Protein AF-A0A7J8AQ40-F1 (afdb_monomer)

Organism: Myotis myotis (NCBI:txid51298)

Radius of gyration: 48.94 Å; Cα contacts (8 Å, |Δi|>4): 77; chains: 1; bounding box: 114×65×104 Å

pLDDT: mean 72.08, std 26.57, range [23.0, 97.56]

Mean predicted aligned error: 18.92 Å

InterPro domains:
  IPR023574 Large ribosomal subunit protein uL4 domain superfamily [G3DSA:3.40.1370.10] (41-133)
  IPR023574 Large ribosomal subunit protein uL4 domain superfamily [SSF52166] (46-92)
  IPR025755 Large ribosomal subunit protein uL4, C-terminal domain [PF14374] (105-178)
  IPR045240 Large ribosomal subunit protein uL4, eukaryota/archaea [PTHR19431] (55-219)

Secondary structure (DSSP, 8-state):
-----PPPP-------SSHHHHHHHHHHHHHHHHHHHTT--SHHHHHHHHHHS-TT----BTTB--HHHHSGGG---------HHHHHHHHHHH-BTTB--SSSTT--PPPPS-S---HHHHHT-HHHHHHPPPP-----PPPP---TTT-HHHHHHH-THHHHHHHHHHHHHHHHHHHHHHHHHHHHHHHHHGGGS---------------PPPP-PPPP---PPP-

Structure (mmCIF, N/CA/C/O backbone):
data_AF-A0A7J8AQ40-F1
#
_entry.id   AF-A0A7J8AQ40-F1
#
loop_
_atom_site.group_PDB
_atom_site.id
_atom_site.type_symbol
_atom_site.label_atom_id
_atom_site.label_alt_id
_atom_site.label_comp_id
_atom_site.label_asym_id
_atom_site.label_entity_id
_atom_site.label_seq_id
_atom_site.pdbx_PDB_ins_code
_atom_site.Cartn_x
_atom_site.Cartn_y
_atom_site.Cartn_z
_atom_site.occupancy
_atom_site.B_iso_or_equiv
_atom_site.auth_seq_id
_atom_site.auth_comp_id
_atom_site.auth_asym_id
_atom_site.auth_atom_id
_atom_site.pdbx_PDB_model_num
ATOM 1 N N . MET A 1 1 ? 39.066 -48.704 0.255 1.00 45.31 1 MET A N 1
ATOM 2 C CA . MET A 1 1 ? 39.182 -47.577 1.204 1.00 45.31 1 MET A CA 1
ATOM 3 C C . MET A 1 1 ? 38.547 -46.330 0.599 1.00 45.31 1 MET A C 1
ATOM 5 O O . MET A 1 1 ? 39.189 -45.708 -0.236 1.00 45.31 1 MET A O 1
ATOM 9 N N . PRO A 1 2 ? 37.302 -45.975 0.955 1.00 37.53 2 PRO A N 1
ATOM 10 C CA . PRO A 1 2 ? 36.800 -44.626 0.719 1.00 37.53 2 PRO A CA 1
ATOM 11 C C . PRO A 1 2 ? 36.491 -43.918 2.046 1.00 37.53 2 PRO A C 1
ATOM 13 O O . PRO A 1 2 ? 35.667 -44.360 2.842 1.00 37.53 2 PRO A O 1
ATOM 16 N N . SER A 1 3 ? 37.200 -42.814 2.258 1.00 37.75 3 SER A N 1
ATOM 17 C CA . SER A 1 3 ? 37.078 -41.858 3.356 1.00 37.75 3 SER A CA 1
ATOM 18 C C . SER A 1 3 ? 35.716 -41.155 3.376 1.00 37.75 3 SER A C 1
ATOM 20 O O . SER A 1 3 ? 35.217 -40.710 2.343 1.00 37.75 3 SER A O 1
ATOM 22 N N . ALA A 1 4 ? 35.154 -41.037 4.577 1.00 37.88 4 ALA A N 1
ATOM 23 C CA . ALA A 1 4 ? 33.845 -40.474 4.875 1.00 37.88 4 ALA A CA 1
ATOM 24 C C . ALA A 1 4 ? 33.747 -38.951 4.636 1.00 37.88 4 ALA A C 1
ATOM 26 O O . ALA A 1 4 ? 34.601 -38.182 5.073 1.00 37.88 4 ALA A O 1
ATOM 27 N N . LEU A 1 5 ? 32.641 -38.527 4.016 1.00 46.12 5 LEU A N 1
ATOM 28 C CA . LEU A 1 5 ? 32.087 -37.167 4.050 1.00 46.12 5 LEU A CA 1
ATOM 29 C C . LEU A 1 5 ? 30.824 -37.183 4.935 1.00 46.12 5 LEU A C 1
ATOM 31 O O . LEU A 1 5 ? 30.029 -38.117 4.801 1.00 46.12 5 LEU A O 1
ATOM 35 N N . PRO A 1 6 ? 30.586 -36.187 5.811 1.00 43.03 6 PRO A N 1
ATOM 36 C CA . PRO A 1 6 ? 29.418 -36.190 6.680 1.00 43.03 6 PRO A CA 1
ATOM 37 C C . PRO A 1 6 ? 28.207 -35.545 5.992 1.00 43.03 6 PRO A C 1
ATOM 39 O O . PRO A 1 6 ? 28.203 -34.365 5.641 1.00 43.03 6 PRO A O 1
ATOM 42 N N . LEU A 1 7 ? 27.154 -36.346 5.840 1.00 39.44 7 LEU A N 1
ATOM 43 C CA . LEU A 1 7 ? 25.806 -35.925 5.472 1.00 39.44 7 LEU A CA 1
ATOM 44 C C . LEU A 1 7 ? 25.092 -35.375 6.716 1.00 39.44 7 LEU A C 1
ATOM 46 O O . LEU A 1 7 ? 24.937 -36.085 7.707 1.00 39.44 7 LEU A O 1
ATOM 50 N N . LEU A 1 8 ? 24.620 -34.128 6.659 1.00 38.31 8 LEU A N 1
ATOM 51 C CA . LEU A 1 8 ? 23.678 -33.574 7.637 1.00 38.31 8 LEU A CA 1
ATOM 52 C C . LEU A 1 8 ? 22.247 -33.655 7.086 1.00 38.31 8 LEU A C 1
ATOM 54 O O . LEU A 1 8 ? 21.976 -33.054 6.044 1.00 38.31 8 LEU A O 1
ATOM 58 N N . PRO A 1 9 ? 21.308 -34.313 7.789 1.00 38.28 9 PRO A N 1
ATOM 59 C CA . PRO A 1 9 ? 19.898 -34.291 7.441 1.00 38.28 9 PRO A CA 1
ATOM 60 C C . PRO A 1 9 ? 19.108 -33.297 8.315 1.00 38.28 9 PRO A C 1
ATOM 62 O O . PRO A 1 9 ? 19.235 -33.245 9.537 1.00 38.28 9 PRO A O 1
ATOM 65 N N . ARG A 1 10 ? 18.205 -32.543 7.685 1.00 40.62 10 ARG A N 1
ATOM 66 C CA . ARG A 1 10 ? 16.884 -32.192 8.251 1.00 40.62 10 ARG A CA 1
ATOM 67 C C . ARG A 1 10 ? 15.847 -32.979 7.430 1.00 40.62 10 ARG A C 1
ATOM 69 O O . ARG A 1 10 ? 16.191 -33.272 6.285 1.00 40.62 10 ARG A O 1
ATOM 76 N N . PRO A 1 11 ? 14.603 -33.262 7.883 1.00 42.72 11 PRO A N 1
ATOM 77 C CA . PRO A 1 11 ? 13.834 -32.586 8.947 1.00 42.72 11 PRO A CA 1
ATOM 78 C C . PRO A 1 11 ? 12.952 -33.516 9.825 1.00 42.72 11 PRO A C 1
ATOM 80 O O . PRO A 1 11 ? 12.330 -34.426 9.305 1.00 42.72 11 PRO A O 1
ATOM 83 N N . TYR A 1 12 ? 12.741 -33.229 11.118 1.00 33.00 12 TYR A N 1
ATOM 84 C CA . TYR A 1 12 ? 11.587 -33.799 11.845 1.00 33.00 12 TYR A CA 1
ATOM 85 C C . TYR A 1 12 ? 10.940 -32.787 12.796 1.00 33.00 12 TYR A C 1
ATOM 87 O O . TYR A 1 12 ? 11.467 -32.418 13.842 1.00 33.00 12 TYR A O 1
ATOM 95 N N . GLN A 1 13 ? 9.760 -32.334 12.378 1.00 35.69 13 GLN A N 1
ATOM 96 C CA . GLN A 1 13 ? 8.740 -31.707 13.206 1.00 35.69 13 GLN A CA 1
ATOM 97 C C . GLN A 1 13 ? 8.156 -32.781 14.131 1.00 35.69 13 GLN A C 1
ATOM 99 O O . GLN A 1 13 ? 7.409 -33.642 13.674 1.00 35.69 13 GLN A O 1
ATOM 104 N N . HIS A 1 14 ? 8.455 -32.730 15.429 1.00 30.47 14 HIS A N 1
ATOM 105 C CA . HIS A 1 14 ? 7.747 -33.541 16.420 1.00 30.47 14 HIS A CA 1
ATOM 106 C C . HIS A 1 14 ? 6.478 -32.801 16.874 1.00 30.47 14 HIS A C 1
ATOM 108 O O . HIS A 1 14 ? 6.417 -32.197 17.944 1.00 30.47 14 HIS A O 1
ATOM 114 N N . TRP A 1 15 ? 5.441 -32.820 16.037 1.00 34.22 15 TRP A N 1
ATOM 115 C CA . TRP A 1 15 ? 4.075 -32.523 16.465 1.00 34.22 15 TRP A CA 1
ATOM 116 C C . TRP A 1 15 ? 3.445 -33.816 16.960 1.00 34.22 15 TRP A C 1
ATOM 118 O O . TRP A 1 15 ? 3.091 -34.649 16.137 1.00 34.22 15 TRP A O 1
ATOM 128 N N . SER A 1 16 ? 3.310 -33.971 18.280 1.00 40.81 16 SER A N 1
ATOM 129 C CA . SER A 1 16 ? 2.250 -34.737 18.968 1.00 40.81 16 SER A CA 1
ATOM 130 C C . SER A 1 16 ? 2.613 -34.895 20.442 1.00 40.81 16 SER A C 1
ATOM 132 O O . SER A 1 16 ? 3.346 -35.809 20.783 1.00 40.81 16 SER A O 1
ATOM 134 N N . CYS A 1 17 ? 2.146 -33.976 21.297 1.00 34.09 17 CYS A N 1
ATOM 135 C CA . CYS A 1 17 ? 1.657 -34.240 22.666 1.00 34.09 17 CYS A CA 1
ATOM 136 C C . CYS A 1 17 ? 1.374 -32.907 23.393 1.00 34.09 17 CYS A C 1
ATOM 138 O O . CYS A 1 17 ? 1.986 -32.604 24.406 1.00 34.09 17 CYS A O 1
ATOM 140 N N . LEU A 1 18 ? 0.498 -32.035 22.872 1.00 35.47 18 LEU A N 1
ATOM 141 C CA . LEU A 1 18 ? 0.103 -30.829 23.635 1.00 35.47 18 LEU A CA 1
ATOM 142 C C . LEU A 1 18 ? -1.357 -30.386 23.454 1.00 35.47 18 LEU A C 1
ATOM 144 O O . LEU A 1 18 ? -1.798 -29.449 24.115 1.00 35.47 18 LEU A O 1
ATOM 148 N N . LYS A 1 19 ? -2.145 -31.059 22.604 1.00 33.94 19 LYS A N 1
ATOM 149 C CA . LYS A 1 19 ? -3.543 -30.663 22.352 1.00 33.94 19 LYS A CA 1
ATOM 150 C C . LYS A 1 19 ? -4.544 -31.206 23.381 1.00 33.94 19 LYS A C 1
ATOM 152 O O . LYS A 1 19 ? -5.573 -30.576 23.595 1.00 33.94 19 LYS A O 1
ATOM 157 N N . VAL A 1 20 ? -4.240 -32.298 24.088 1.00 37.72 20 VAL A N 1
ATOM 158 C CA . VAL A 1 20 ? -5.185 -32.901 25.055 1.00 37.72 20 VAL A CA 1
ATOM 159 C C . VAL A 1 20 ? -5.029 -32.314 26.467 1.00 37.72 20 VAL A C 1
ATOM 161 O O . VAL A 1 20 ? -6.011 -32.149 27.192 1.00 37.72 20 VAL A O 1
ATOM 164 N N . THR A 1 21 ? -3.821 -31.897 26.854 1.00 40.16 21 THR A N 1
ATOM 165 C CA . THR A 1 21 ? -3.541 -31.400 28.213 1.00 40.16 21 THR A CA 1
ATOM 166 C C . THR A 1 21 ? -4.064 -29.983 28.450 1.00 40.16 21 THR A C 1
ATOM 168 O O . THR A 1 21 ? -4.499 -29.669 29.559 1.00 40.16 21 THR A O 1
ATOM 171 N N . VAL A 1 22 ? -4.074 -29.130 27.417 1.00 44.44 22 VAL A N 1
ATOM 172 C CA . VAL A 1 22 ? -4.613 -27.763 27.519 1.00 44.44 22 VAL A CA 1
ATOM 173 C C . VAL A 1 22 ? -6.136 -27.802 27.620 1.00 4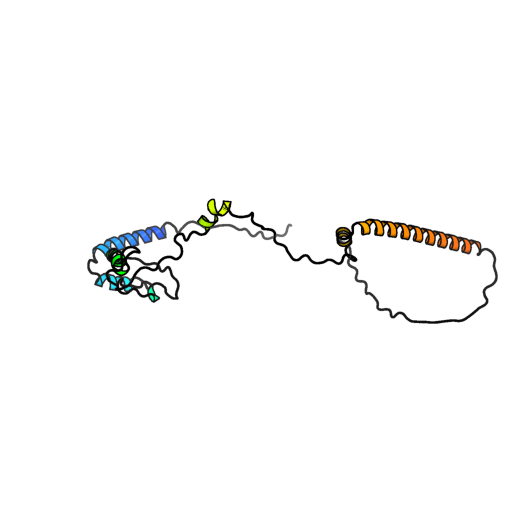4.44 22 VAL A C 1
ATOM 175 O O . VAL A 1 22 ? -6.691 -27.144 28.495 1.00 44.44 22 VAL A O 1
ATOM 178 N N . LEU A 1 23 ? -6.811 -28.642 26.828 1.00 43.41 23 LEU A N 1
ATOM 179 C CA . LEU A 1 23 ? -8.274 -28.726 26.834 1.00 43.41 23 LEU A CA 1
ATOM 180 C C . LEU A 1 23 ? -8.817 -29.366 28.120 1.00 43.41 23 LEU A C 1
ATOM 182 O O . LEU A 1 23 ? -9.772 -28.857 28.698 1.00 43.41 23 LEU A O 1
ATOM 186 N N . ARG A 1 24 ? -8.171 -30.420 28.640 1.00 39.97 24 ARG A N 1
ATOM 187 C CA . ARG A 1 24 ? -8.603 -31.083 29.885 1.00 39.97 24 ARG A CA 1
ATOM 188 C C . ARG A 1 24 ? -8.343 -30.221 31.129 1.00 39.97 24 ARG A C 1
ATOM 190 O O . ARG A 1 24 ? -9.117 -30.281 32.083 1.00 39.97 24 ARG A O 1
ATOM 197 N N . LYS A 1 25 ? -7.312 -29.363 31.114 1.00 46.31 25 LYS A N 1
ATOM 198 C CA . LYS A 1 25 ? -7.093 -28.331 32.149 1.00 46.31 25 LYS A CA 1
ATOM 199 C C . LYS A 1 25 ? -8.069 -27.160 32.014 1.00 46.31 25 LYS A C 1
ATOM 201 O O . LYS A 1 25 ? -8.537 -26.669 33.034 1.00 46.31 25 LYS A O 1
ATOM 206 N N . PHE A 1 26 ? -8.425 -26.750 30.794 1.00 46.06 26 PHE A N 1
ATOM 207 C CA . PHE A 1 26 ? -9.415 -25.691 30.568 1.00 46.06 26 PHE A CA 1
ATOM 208 C C . PHE A 1 26 ? -10.831 -26.140 30.954 1.00 46.06 26 PHE A C 1
ATOM 210 O O . PHE A 1 26 ? -11.539 -25.381 31.605 1.00 46.06 26 PHE A O 1
ATOM 217 N N . LEU A 1 27 ? -11.221 -27.385 30.646 1.00 54.38 27 LEU A N 1
ATOM 218 C CA . LEU A 1 27 ? -12.504 -27.956 31.072 1.00 54.38 27 LEU A CA 1
ATOM 219 C C . LEU A 1 27 ? -12.576 -28.169 32.587 1.00 54.38 27 LEU A C 1
ATOM 221 O O . LEU A 1 27 ? -13.602 -27.845 33.172 1.00 54.38 27 LEU A O 1
ATOM 225 N N . ASN A 1 28 ? -11.504 -28.631 33.241 1.00 51.44 28 ASN A N 1
ATOM 226 C CA . ASN A 1 28 ? -11.468 -28.701 34.708 1.00 51.44 28 ASN A CA 1
ATOM 227 C C . ASN A 1 28 ? -11.497 -27.307 35.352 1.00 51.44 28 ASN A C 1
ATOM 229 O O . ASN A 1 28 ? -12.170 -27.116 36.360 1.00 51.44 28 ASN A O 1
ATOM 233 N N . PHE A 1 29 ? -10.833 -26.313 34.750 1.00 50.12 29 PHE A N 1
ATOM 234 C CA . PHE A 1 29 ? -10.910 -24.920 35.190 1.00 50.12 29 PHE A CA 1
ATOM 235 C C . PHE A 1 29 ? -12.323 -24.360 35.012 1.00 50.12 29 PHE A C 1
ATOM 237 O O . PHE A 1 29 ? -12.837 -23.752 35.937 1.00 50.12 29 PHE A O 1
ATOM 244 N N . LEU A 1 30 ? -12.987 -24.622 33.883 1.00 53.97 30 LEU A N 1
ATOM 245 C CA . LEU A 1 30 ? -14.376 -24.230 33.628 1.00 53.97 30 LEU A CA 1
ATOM 246 C C . LEU A 1 30 ? -15.366 -24.958 34.541 1.00 53.97 30 LEU A C 1
ATOM 248 O O . LEU A 1 30 ? -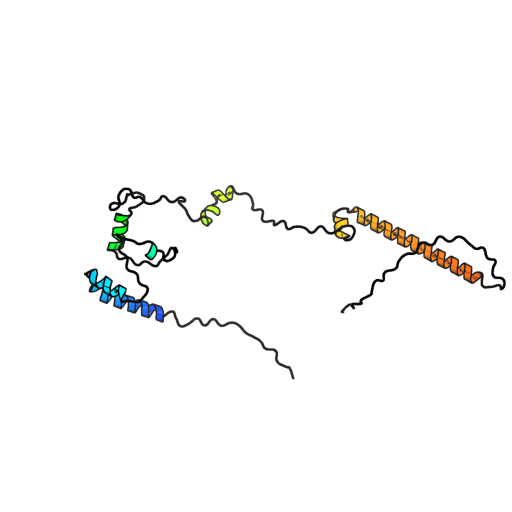16.298 -24.322 35.016 1.00 53.97 30 LEU A O 1
ATOM 252 N N . TRP A 1 31 ? -15.173 -26.245 34.831 1.00 49.16 31 TRP A N 1
ATOM 253 C CA . TRP A 1 31 ? -16.020 -27.016 35.747 1.00 49.16 31 TRP A CA 1
ATOM 254 C C . TRP A 1 31 ? -15.860 -26.535 37.196 1.00 49.16 31 TRP A C 1
ATOM 256 O O . TRP A 1 31 ? -16.852 -26.262 37.872 1.00 49.16 31 TRP A O 1
ATOM 266 N N . TRP A 1 32 ? -14.622 -26.288 37.635 1.00 44.00 32 TRP A N 1
ATOM 267 C CA . TRP A 1 32 ? -14.325 -25.675 38.932 1.00 44.00 32 TRP A CA 1
ATOM 268 C C . TRP A 1 32 ? -14.853 -24.236 39.028 1.00 44.00 32 TRP A C 1
ATOM 270 O O . TRP A 1 32 ? -15.465 -23.870 40.032 1.00 44.00 32 TRP A O 1
ATOM 280 N N . LEU A 1 33 ? -14.714 -23.438 37.962 1.00 52.78 33 LEU A N 1
ATOM 281 C CA . LEU A 1 33 ? -15.269 -22.088 37.869 1.00 52.78 33 LEU A CA 1
ATOM 282 C C . LEU A 1 33 ? -16.799 -22.135 37.959 1.00 52.78 33 LEU A C 1
ATOM 284 O O . LEU A 1 33 ? -17.370 -21.366 38.716 1.00 52.78 33 LEU A O 1
ATOM 288 N N . LYS A 1 34 ? -17.468 -23.069 37.273 1.00 44.31 34 LYS A N 1
ATOM 289 C CA . LYS A 1 34 ? -18.937 -23.198 37.235 1.00 44.31 34 LYS A CA 1
ATOM 290 C C . LYS A 1 34 ? -19.527 -23.692 38.565 1.00 44.31 34 LYS A C 1
ATOM 292 O O . LYS A 1 34 ? -20.584 -23.208 38.962 1.00 44.31 34 LYS A O 1
ATOM 297 N N . ILE A 1 35 ? -18.826 -24.572 39.291 1.00 45.31 35 ILE A N 1
ATOM 298 C CA . ILE A 1 35 ? -19.212 -25.022 40.643 1.00 4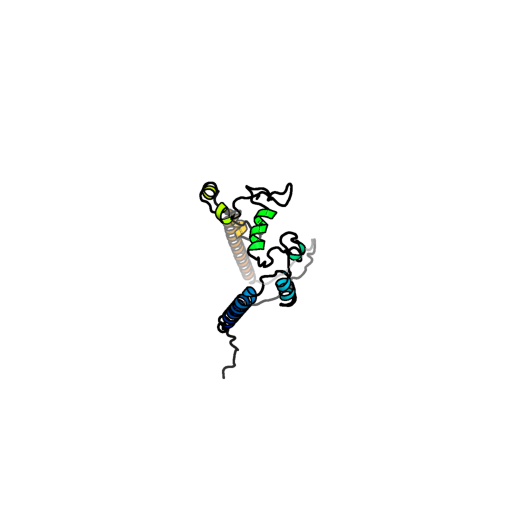5.31 35 ILE A CA 1
ATOM 299 C C . ILE A 1 35 ? -18.968 -23.927 41.695 1.00 45.31 35 ILE A C 1
ATOM 301 O O . ILE A 1 35 ? -19.808 -23.721 42.569 1.00 45.31 35 ILE A O 1
ATOM 305 N N . LYS A 1 36 ? -17.867 -23.165 41.605 1.00 39.00 36 LYS A N 1
ATOM 306 C CA . LYS A 1 36 ? -17.541 -22.117 42.592 1.00 39.00 36 LYS A CA 1
ATOM 307 C C . LYS A 1 36 ? -18.257 -20.777 42.332 1.00 39.00 36 LYS A C 1
ATOM 309 O O . LYS A 1 36 ? -18.558 -20.075 43.297 1.00 39.00 36 LYS A O 1
ATOM 314 N N . LEU A 1 37 ? -18.602 -20.428 41.080 1.00 45.62 37 LEU A N 1
ATOM 315 C CA . LEU A 1 37 ? -19.337 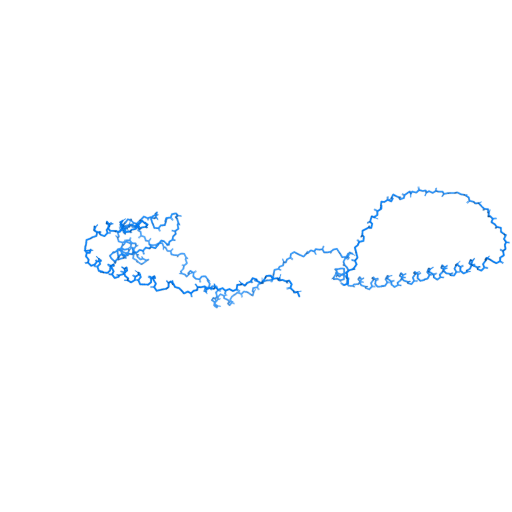-19.184 40.755 1.00 45.62 37 LEU A CA 1
ATOM 316 C C . LEU A 1 37 ? -20.778 -19.194 41.280 1.00 45.62 37 LEU A C 1
ATOM 318 O O . LEU A 1 37 ? -21.327 -18.133 41.577 1.00 45.62 37 LEU A O 1
ATOM 322 N N . LYS A 1 38 ? -21.391 -20.378 41.433 1.00 33.88 38 LYS A N 1
ATOM 323 C CA . LYS A 1 38 ? -22.760 -20.514 41.960 1.00 33.88 38 LYS A CA 1
ATOM 324 C C . LYS A 1 38 ? -22.866 -20.069 43.433 1.00 33.88 38 LYS A C 1
ATOM 326 O O . LYS A 1 38 ? -23.954 -19.735 43.889 1.00 33.88 38 LYS A O 1
ATOM 331 N N . ALA A 1 39 ? -21.735 -19.971 44.146 1.00 34.62 39 ALA A N 1
ATOM 332 C CA . ALA A 1 39 ? -21.648 -19.558 45.550 1.00 34.62 39 ALA A CA 1
ATOM 333 C C . ALA A 1 39 ? -21.354 -18.056 45.774 1.00 34.62 39 ALA A C 1
ATOM 335 O O . ALA A 1 39 ? -21.378 -17.587 46.915 1.00 34.62 39 ALA A O 1
ATOM 336 N N . THR A 1 40 ? -21.090 -17.258 44.733 1.00 43.19 40 THR A N 1
ATOM 337 C CA . THR A 1 40 ? -20.746 -15.832 44.892 1.00 43.19 40 THR A CA 1
ATOM 338 C C . THR A 1 40 ? -21.865 -14.911 44.419 1.00 43.19 40 THR A C 1
ATOM 340 O O . THR A 1 40 ? -21.698 -14.138 43.482 1.00 43.19 40 THR A O 1
ATOM 343 N N . ARG A 1 41 ? -23.002 -14.924 45.127 1.00 38.34 41 ARG A N 1
ATOM 344 C CA . ARG A 1 41 ? -24.048 -13.885 44.997 1.00 38.34 41 ARG A CA 1
ATOM 345 C C . ARG A 1 41 ? -23.629 -12.515 45.557 1.00 38.34 41 ARG A C 1
ATOM 347 O O . ARG A 1 41 ? -24.366 -11.548 45.402 1.00 38.34 41 ARG A O 1
ATOM 354 N N . LYS A 1 42 ? -22.464 -12.404 46.215 1.00 40.19 42 LYS A N 1
ATOM 355 C CA . LYS A 1 42 ? -21.956 -11.142 46.783 1.00 40.19 42 LYS A CA 1
ATOM 356 C C . LYS A 1 42 ? -20.652 -10.689 46.099 1.00 40.19 42 LYS A C 1
ATOM 358 O O . LYS A 1 42 ? -19.654 -11.409 46.185 1.00 40.19 42 LYS A O 1
ATOM 363 N N . PRO A 1 43 ? -20.603 -9.471 45.516 1.00 54.00 43 PRO A N 1
ATOM 364 C CA . PRO A 1 43 ? -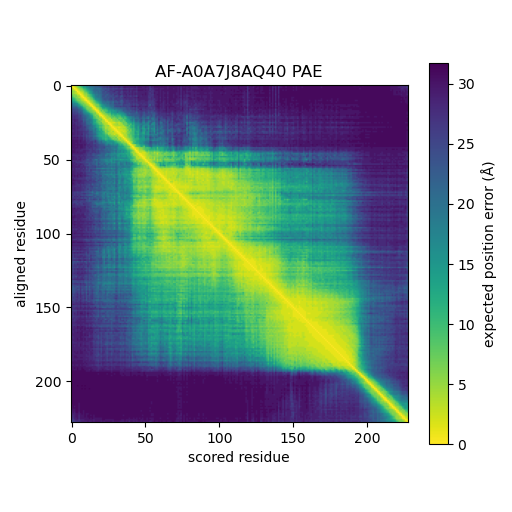19.454 -8.970 44.747 1.00 54.00 43 PRO A CA 1
ATOM 365 C C . PRO A 1 43 ? -18.166 -8.833 45.577 1.00 54.00 43 PRO A C 1
ATOM 367 O O . PRO A 1 43 ? -17.067 -8.931 45.038 1.00 54.00 43 PRO A O 1
ATOM 370 N N . ARG A 1 44 ? -18.280 -8.676 46.905 1.00 52.97 44 ARG A N 1
ATOM 371 C CA . ARG A 1 44 ? -17.126 -8.512 47.806 1.00 52.97 44 ARG A CA 1
ATOM 372 C C . ARG A 1 44 ? -16.227 -9.755 47.888 1.00 52.97 44 ARG A C 1
ATOM 374 O O . ARG A 1 44 ? -15.016 -9.609 47.993 1.00 52.97 44 ARG A O 1
ATOM 381 N N . ARG A 1 45 ? -16.782 -10.972 47.791 1.00 55.22 45 ARG A N 1
ATOM 382 C CA . ARG A 1 45 ? -15.988 -12.218 47.876 1.00 55.22 45 ARG A CA 1
ATOM 383 C C . ARG A 1 45 ? -15.222 -12.524 46.585 1.00 55.22 45 ARG A C 1
ATOM 385 O O . ARG A 1 45 ? -14.117 -13.054 46.645 1.00 55.22 45 ARG A O 1
ATOM 392 N N . LEU A 1 46 ? -15.771 -12.129 45.435 1.00 61.66 46 LEU A N 1
ATOM 393 C CA . LEU A 1 46 ? -15.116 -12.281 44.133 1.00 61.66 46 LEU A CA 1
ATOM 394 C C . LEU A 1 46 ? -13.860 -11.398 44.018 1.00 61.66 46 LEU A C 1
ATOM 396 O O . LEU A 1 46 ? -12.865 -11.809 43.426 1.00 61.66 46 LEU A O 1
ATOM 400 N N . PHE A 1 47 ? -13.884 -10.213 44.636 1.00 61.06 47 PHE A N 1
ATOM 401 C CA . PHE A 1 47 ? -12.758 -9.279 44.642 1.00 61.06 47 PHE A CA 1
ATOM 402 C C . PHE A 1 47 ? -11.528 -9.836 45.373 1.00 61.06 47 PHE A C 1
ATOM 404 O O . PHE A 1 47 ? -10.428 -9.802 44.828 1.00 61.06 47 PHE A O 1
ATOM 411 N N . CYS A 1 48 ? -11.702 -10.396 46.574 1.00 55.62 48 CYS A N 1
ATOM 412 C CA . CYS A 1 48 ? -10.596 -11.011 47.316 1.00 55.62 48 CYS A CA 1
ATOM 413 C C . CYS A 1 48 ? -10.063 -12.260 46.602 1.00 55.62 48 CYS A C 1
ATOM 415 O O . CYS A 1 48 ? -8.856 -12.461 46.519 1.00 55.62 48 CYS A O 1
ATOM 417 N N . PHE A 1 49 ? -10.960 -13.065 46.026 1.00 63.91 49 PHE A N 1
ATOM 418 C CA . PHE A 1 49 ? -10.587 -14.267 45.289 1.00 63.91 49 PHE A CA 1
ATOM 419 C C . PHE A 1 49 ? -9.705 -13.952 44.075 1.00 63.91 49 PHE A C 1
ATOM 421 O O . PHE A 1 49 ? -8.617 -14.500 43.963 1.00 63.91 49 PHE A O 1
ATOM 428 N N . LEU A 1 50 ? -10.113 -13.023 43.206 1.00 66.25 50 LEU A N 1
ATOM 429 C CA . LEU A 1 50 ? -9.374 -12.691 41.980 1.00 66.25 50 LEU A CA 1
ATOM 430 C C . LEU A 1 50 ? -8.052 -11.948 42.225 1.00 66.25 50 LEU A C 1
ATOM 432 O O . LEU A 1 50 ? -7.201 -11.936 41.342 1.00 66.25 50 LEU A O 1
ATOM 436 N N . ARG A 1 51 ? -7.862 -11.341 43.403 1.00 71.06 51 ARG A N 1
ATOM 437 C CA . ARG A 1 51 ? -6.567 -10.761 43.803 1.00 71.06 51 ARG A CA 1
ATOM 438 C C . ARG A 1 51 ? -5.568 -11.824 44.255 1.00 71.06 51 ARG A C 1
ATOM 440 O O . ARG A 1 51 ? -4.375 -11.645 44.051 1.00 71.06 51 ARG A O 1
ATOM 447 N N . ASN A 1 52 ? -6.062 -12.921 44.824 1.00 72.19 52 ASN A N 1
ATOM 448 C CA . ASN A 1 52 ? -5.236 -14.038 45.283 1.00 72.19 52 ASN A CA 1
ATOM 449 C C . ASN A 1 52 ? -5.017 -15.081 44.172 1.00 72.19 52 ASN A C 1
ATOM 451 O O . ASN A 1 52 ? -4.059 -15.852 44.204 1.00 72.19 52 ASN A O 1
ATOM 455 N N . LEU A 1 53 ? -5.900 -15.104 43.168 1.00 66.62 53 LEU A N 1
ATOM 456 C CA . LEU A 1 53 ? -5.849 -16.014 42.030 1.00 66.62 53 LEU A CA 1
ATOM 457 C C . LEU A 1 53 ? -4.823 -15.525 40.993 1.00 66.62 53 LEU A C 1
ATOM 459 O O . LEU A 1 53 ? -5.177 -14.928 39.987 1.00 66.62 53 LEU A O 1
ATOM 463 N N . ARG A 1 54 ? -3.548 -15.838 41.232 1.00 52.06 54 ARG A N 1
ATOM 464 C CA . ARG A 1 54 ? -2.375 -15.545 40.382 1.00 52.06 54 ARG A CA 1
ATOM 465 C C . ARG A 1 54 ? -1.964 -14.061 40.266 1.00 52.06 54 ARG A C 1
ATOM 467 O O . ARG A 1 54 ? -2.792 -13.191 39.995 1.00 52.06 54 ARG A O 1
ATOM 474 N N . PRO A 1 55 ? -0.651 -13.767 40.340 1.00 62.62 55 PRO A N 1
ATOM 475 C CA . PRO A 1 55 ? -0.126 -12.457 39.966 1.00 62.62 55 PRO A CA 1
ATOM 476 C C . PRO A 1 55 ? -0.370 -12.196 38.468 1.00 62.62 55 PRO A C 1
ATOM 478 O O . PRO A 1 55 ? -0.109 -13.058 37.631 1.00 62.62 55 PRO A O 1
ATOM 481 N N . GLY A 1 56 ? -0.899 -11.014 38.132 1.00 74.00 56 GLY A N 1
ATOM 482 C CA . GLY A 1 56 ? -1.156 -10.574 36.749 1.00 74.00 56 GLY A CA 1
ATOM 483 C C . GLY A 1 56 ? -2.620 -10.239 36.425 1.00 74.00 56 GLY A C 1
ATOM 484 O O . GLY A 1 56 ? -2.893 -9.587 35.413 1.00 74.00 56 GLY A O 1
ATOM 485 N N . ILE A 1 57 ? -3.569 -10.609 37.293 1.00 81.62 57 ILE A N 1
ATOM 486 C CA . ILE A 1 57 ? -4.984 -10.243 37.136 1.00 81.62 57 ILE A CA 1
ATOM 487 C C . ILE A 1 57 ? -5.238 -8.873 37.776 1.00 81.62 57 ILE A C 1
ATOM 489 O O . ILE A 1 57 ? -4.998 -8.664 38.963 1.00 81.62 57 ILE A O 1
ATOM 493 N N . THR A 1 58 ? -5.754 -7.920 36.995 1.00 84.06 58 THR A N 1
ATOM 494 C CA . THR A 1 58 ? -6.153 -6.598 37.504 1.00 84.06 58 THR A CA 1
ATOM 495 C C . THR A 1 58 ? -7.663 -6.453 37.495 1.00 84.06 58 THR A C 1
ATOM 497 O O . THR A 1 58 ? -8.295 -6.621 36.453 1.00 84.06 58 THR A O 1
ATOM 500 N N . LEU A 1 59 ? -8.228 -6.062 38.634 1.00 85.75 59 LEU A N 1
ATOM 501 C CA . LEU A 1 59 ? -9.649 -5.755 38.758 1.00 85.75 59 LEU A CA 1
ATOM 502 C C . LEU A 1 59 ? -9.922 -4.289 38.419 1.00 85.75 59 LEU A C 1
ATOM 504 O O . LEU A 1 59 ? -9.201 -3.387 38.861 1.00 85.75 59 LEU A O 1
ATOM 508 N N . LEU A 1 60 ? -10.976 -4.072 37.636 1.00 88.19 60 LEU A N 1
ATOM 509 C CA . LEU A 1 60 ? -11.435 -2.769 37.171 1.00 88.19 60 LEU A CA 1
ATOM 510 C C . LEU A 1 60 ? -12.944 -2.651 37.375 1.00 88.19 60 LEU A C 1
ATOM 512 O O . LEU A 1 60 ? -13.680 -3.617 37.188 1.00 88.19 60 LEU A O 1
ATOM 516 N N . ASN A 1 61 ? -13.393 -1.457 37.759 1.00 89.75 61 ASN A N 1
ATOM 517 C CA . ASN A 1 61 ? -14.811 -1.125 37.843 1.00 89.75 61 ASN A CA 1
ATOM 518 C C . ASN A 1 61 ? -15.229 -0.355 36.581 1.00 89.75 61 ASN A C 1
ATOM 520 O O . ASN A 1 61 ? -14.507 0.535 36.141 1.00 89.75 61 ASN A O 1
ATOM 524 N N . VAL A 1 62 ? -16.406 -0.660 36.036 1.00 89.19 62 VAL A N 1
ATOM 525 C CA . VAL A 1 62 ? -16.933 -0.081 34.788 1.00 89.19 62 VAL A CA 1
ATOM 526 C C . VAL A 1 62 ? -17.180 1.422 34.902 1.00 89.19 62 VAL A C 1
ATOM 528 O O . VAL A 1 62 ? -16.876 2.172 33.983 1.00 89.19 62 VAL A O 1
ATOM 531 N N . SER A 1 63 ? -17.664 1.895 36.053 1.00 88.19 63 SER A N 1
ATOM 532 C CA . SER A 1 63 ? -17.887 3.331 36.274 1.00 88.19 63 SER A CA 1
ATOM 533 C C . SER A 1 63 ? -16.579 4.129 36.362 1.00 88.19 63 SER A C 1
ATOM 535 O O . SER A 1 63 ? -16.592 5.343 36.201 1.00 88.19 63 SER A O 1
ATOM 537 N N . LYS A 1 64 ? -15.450 3.461 36.646 1.00 89.31 64 LYS A N 1
ATOM 538 C CA . LYS A 1 64 ? -14.125 4.068 36.855 1.00 89.31 64 LYS A CA 1
ATOM 539 C C . LYS A 1 64 ? -13.055 3.277 36.094 1.00 89.31 64 LYS A C 1
ATOM 541 O O . LYS A 1 64 ? -12.152 2.687 36.696 1.00 89.31 64 LYS A O 1
ATOM 546 N N . LEU A 1 65 ? -13.183 3.227 34.769 1.00 90.44 65 LEU A N 1
ATOM 547 C CA . LEU A 1 65 ? -12.195 2.585 33.904 1.00 90.44 65 LEU A CA 1
ATOM 548 C C . LEU A 1 65 ? -10.916 3.426 33.843 1.00 90.44 65 LEU A C 1
ATOM 550 O O . LEU A 1 65 ? -10.961 4.621 33.568 1.00 90.44 65 LEU A O 1
ATOM 554 N N . ASN A 1 66 ? -9.772 2.790 34.100 1.00 90.81 66 ASN A N 1
ATOM 555 C CA . ASN A 1 66 ? -8.466 3.442 34.076 1.00 90.81 66 ASN A CA 1
ATOM 556 C C . ASN A 1 66 ? -7.686 3.024 32.824 1.00 90.81 66 ASN A C 1
ATOM 558 O O . ASN A 1 66 ? -7.451 1.833 32.600 1.00 90.81 66 ASN A O 1
ATOM 562 N N . ILE A 1 67 ? -7.240 4.016 32.058 1.00 90.44 67 ILE A N 1
ATOM 563 C CA . ILE A 1 67 ? -6.486 3.844 30.814 1.00 90.44 67 ILE A CA 1
ATOM 564 C C . ILE A 1 67 ? -5.159 3.116 31.066 1.00 90.44 67 ILE A C 1
ATOM 566 O O . ILE A 1 67 ? -4.835 2.199 30.322 1.00 90.44 67 ILE A O 1
ATOM 570 N N . LEU A 1 68 ? -4.445 3.415 32.158 1.00 91.12 68 LEU A N 1
ATOM 571 C CA . LEU A 1 68 ? -3.151 2.788 32.484 1.00 91.12 68 LEU A CA 1
ATOM 572 C C . LEU A 1 68 ? -3.262 1.272 32.679 1.00 91.12 68 LEU A C 1
ATOM 574 O O . LEU A 1 68 ? -2.335 0.515 32.403 1.00 91.12 68 LEU A O 1
ATOM 578 N N . LYS A 1 69 ? -4.415 0.822 33.180 1.00 89.00 69 LYS A N 1
ATOM 579 C CA . LYS A 1 69 ? -4.697 -0.598 33.388 1.00 89.00 69 LYS A CA 1
ATOM 580 C C . LYS A 1 69 ? -5.277 -1.247 32.134 1.00 89.00 69 LYS A C 1
ATOM 582 O O . LYS A 1 69 ? -5.073 -2.438 31.950 1.00 89.00 69 LYS A O 1
ATOM 587 N N . LEU A 1 70 ? -5.978 -0.519 31.270 1.00 89.81 70 LEU A N 1
ATOM 588 C CA . LEU A 1 70 ? -6.472 -1.067 30.002 1.00 89.81 70 LEU A CA 1
ATOM 589 C C . LEU A 1 70 ? -5.368 -1.174 28.944 1.00 89.81 70 LEU A C 1
ATOM 591 O O . LEU A 1 70 ? -5.321 -2.169 28.228 1.00 89.81 70 LEU A O 1
ATOM 595 N N . ALA A 1 71 ? -4.467 -0.197 28.893 1.00 91.94 71 ALA A N 1
ATOM 596 C CA . ALA A 1 71 ? -3.354 -0.120 27.956 1.00 91.94 71 ALA A CA 1
ATOM 597 C C . ALA A 1 71 ? -2.032 0.118 28.714 1.00 91.94 71 ALA A C 1
ATOM 599 O O . ALA A 1 71 ? -1.512 1.240 28.723 1.00 91.94 71 ALA A O 1
ATOM 600 N N . PRO A 1 72 ? -1.486 -0.907 29.400 1.00 90.25 72 PRO A N 1
ATOM 601 C CA . PRO A 1 72 ? -0.198 -0.772 30.071 1.00 90.25 72 PRO A CA 1
ATOM 602 C C . PRO A 1 72 ? 0.893 -0.448 29.042 1.00 90.25 72 PRO A C 1
ATOM 604 O O . PRO A 1 72 ? 1.003 -1.102 28.004 1.00 90.25 72 PRO A O 1
ATOM 607 N N . GLY A 1 73 ? 1.672 0.603 29.303 1.00 90.56 73 GLY A N 1
ATOM 608 C CA . GLY A 1 73 ? 2.715 1.066 28.382 1.00 90.56 73 GLY A CA 1
ATOM 609 C C . GLY A 1 73 ? 2.193 1.569 27.029 1.00 90.56 73 GLY A C 1
ATOM 610 O O . GLY A 1 73 ? 2.949 1.567 26.067 1.00 90.56 73 GLY A O 1
ATOM 611 N N . GLY A 1 74 ? 0.910 1.942 26.924 1.00 92.12 74 GLY A N 1
ATOM 612 C CA . GLY A 1 74 ? 0.335 2.539 25.711 1.00 92.12 74 GLY A CA 1
ATOM 613 C C . GLY A 1 74 ? -0.072 1.553 24.609 1.00 92.12 74 GLY A C 1
ATOM 614 O O . GLY A 1 74 ? -0.490 1.984 23.538 1.00 92.12 74 GLY A O 1
ATOM 615 N N . HIS A 1 75 ? -0.006 0.244 24.857 1.00 94.00 75 HIS A N 1
ATOM 616 C CA . HIS A 1 75 ? -0.440 -0.772 23.897 1.00 94.00 75 HIS A CA 1
ATOM 617 C C . HIS A 1 75 ? -1.930 -1.087 24.079 1.00 94.00 75 HIS A C 1
ATOM 619 O O . HIS A 1 75 ? -2.369 -1.448 25.172 1.00 94.00 75 HIS A O 1
ATOM 625 N N . VAL A 1 76 ? -2.717 -0.974 23.008 1.00 91.62 76 VAL A N 1
ATOM 626 C CA . VAL A 1 76 ? -4.127 -1.400 22.995 1.00 91.62 76 VAL A CA 1
ATOM 627 C C . VAL A 1 76 ? -4.239 -2.923 22.841 1.00 91.62 76 VAL A C 1
ATOM 629 O O . VAL A 1 76 ? -3.334 -3.564 22.315 1.00 91.62 76 VAL A O 1
ATOM 632 N N . GLY A 1 77 ? -5.356 -3.516 23.281 1.00 89.44 77 GLY A N 1
ATOM 633 C CA . GLY A 1 77 ? -5.620 -4.953 23.097 1.00 89.44 77 GLY A CA 1
ATOM 634 C C . GLY A 1 77 ? -5.353 -5.841 24.317 1.00 89.44 77 GLY A C 1
ATOM 635 O O . GLY A 1 77 ? -5.025 -7.017 24.168 1.00 89.44 77 GLY A O 1
ATOM 636 N N . ARG A 1 78 ? -5.511 -5.318 25.539 1.00 91.12 78 ARG A N 1
ATOM 637 C CA . ARG A 1 78 ? -5.499 -6.151 26.749 1.00 91.12 78 ARG A CA 1
ATOM 638 C C . ARG A 1 78 ? -6.690 -7.112 26.754 1.00 91.12 78 ARG A C 1
ATOM 640 O O . ARG A 1 78 ? -7.822 -6.715 26.489 1.00 91.12 78 ARG A O 1
ATOM 647 N N . PHE A 1 79 ? -6.445 -8.367 27.125 1.00 90.69 79 PHE A N 1
ATOM 648 C CA . PHE A 1 79 ? -7.511 -9.351 27.290 1.00 90.69 79 PHE A CA 1
ATOM 649 C C . PHE A 1 79 ? -8.412 -8.974 28.480 1.00 90.69 79 PHE A C 1
ATOM 651 O O . PHE A 1 79 ? -7.990 -9.039 29.638 1.00 90.69 79 PHE A O 1
ATOM 658 N N . CYS A 1 80 ? -9.643 -8.547 28.187 1.00 89.94 80 CYS A N 1
ATOM 659 C CA . CYS A 1 80 ? -10.645 -8.151 29.175 1.00 89.94 80 CYS A CA 1
ATOM 660 C C . CYS A 1 80 ? -11.745 -9.210 29.288 1.00 89.94 80 CYS A C 1
ATOM 662 O O . CYS A 1 80 ? -12.306 -9.643 28.285 1.00 89.94 80 CYS A O 1
ATOM 664 N N . ILE A 1 81 ? -12.088 -9.578 30.523 1.00 90.50 81 ILE A N 1
ATOM 665 C CA . ILE A 1 81 ? -13.222 -10.453 30.835 1.00 90.50 81 ILE A CA 1
ATOM 666 C C . ILE A 1 81 ? -14.289 -9.601 31.521 1.00 90.50 81 ILE A C 1
ATOM 668 O O . ILE A 1 81 ? -14.005 -8.947 32.525 1.00 90.50 81 ILE A O 1
ATOM 672 N N . TRP A 1 82 ? -15.510 -9.622 30.990 1.00 91.06 82 TRP A N 1
ATOM 673 C CA . TRP A 1 82 ? -16.639 -8.846 31.503 1.00 91.06 82 TRP A CA 1
ATOM 674 C C . TRP A 1 82 ? -17.654 -9.748 32.207 1.00 91.06 82 TRP A C 1
ATOM 676 O O . TRP A 1 82 ? -17.884 -10.883 31.792 1.00 91.06 82 TRP A O 1
ATOM 686 N N . THR A 1 83 ? -18.282 -9.237 33.267 1.00 92.19 83 THR A N 1
ATOM 687 C CA . THR A 1 83 ? -19.506 -9.829 33.824 1.00 92.19 83 THR A CA 1
ATOM 688 C C . THR A 1 83 ? -20.726 -9.289 33.075 1.00 92.19 83 THR A C 1
ATOM 690 O O . THR A 1 83 ? -20.681 -8.192 32.520 1.00 92.19 83 THR A O 1
ATOM 693 N N . GLU A 1 84 ? -21.841 -10.021 33.078 1.00 91.56 84 GLU A N 1
ATOM 694 C CA . GLU A 1 84 ? -23.053 -9.623 32.344 1.00 91.56 84 GLU A CA 1
ATOM 695 C C . GLU A 1 84 ? -23.551 -8.221 32.736 1.00 91.56 84 GLU A C 1
ATOM 697 O O . GLU A 1 84 ? -23.793 -7.369 31.883 1.00 91.56 84 GLU A O 1
ATOM 702 N N . SER A 1 85 ? -23.635 -7.947 34.040 1.00 91.31 85 SER A N 1
ATOM 703 C CA . SER A 1 85 ? -24.063 -6.643 34.553 1.00 91.31 85 SER A CA 1
ATOM 704 C C . SER A 1 85 ? -23.086 -5.518 34.216 1.00 91.31 85 SER A C 1
ATOM 706 O O . SER A 1 85 ? -23.499 -4.373 34.063 1.00 91.31 85 SER A O 1
ATOM 708 N N . ALA A 1 86 ? -21.794 -5.829 34.089 1.00 92.12 86 ALA A N 1
ATOM 709 C CA . ALA A 1 86 ? -20.788 -4.863 33.677 1.00 92.12 86 ALA A CA 1
ATOM 710 C C . ALA A 1 86 ? -20.939 -4.493 32.197 1.00 92.12 86 ALA A C 1
ATOM 712 O O . ALA A 1 86 ? -20.804 -3.322 31.854 1.00 92.12 86 ALA A O 1
ATOM 713 N N . PHE A 1 87 ? -21.258 -5.469 31.344 1.00 92.31 87 PHE A N 1
ATOM 714 C CA . PHE A 1 87 ? -21.444 -5.243 29.914 1.00 92.31 87 PHE A CA 1
ATOM 715 C C . PHE A 1 87 ? -22.686 -4.391 29.622 1.00 92.31 87 PHE A C 1
ATOM 717 O O . PHE A 1 87 ? -22.593 -3.431 28.866 1.00 92.31 87 PHE A O 1
ATOM 724 N N . ARG A 1 88 ? -23.818 -4.657 30.293 1.00 92.44 88 ARG A N 1
ATOM 725 C CA . ARG A 1 88 ? -25.045 -3.846 30.142 1.00 92.44 88 ARG A CA 1
ATOM 726 C C . ARG A 1 88 ? -24.836 -2.379 30.543 1.00 92.44 88 ARG A C 1
ATOM 728 O O . ARG A 1 88 ? -25.277 -1.478 29.844 1.00 92.44 88 ARG A O 1
ATOM 735 N N . LYS A 1 89 ? -24.078 -2.132 31.617 1.00 91.81 89 LYS A N 1
ATOM 736 C CA . LYS A 1 89 ? -23.761 -0.772 32.094 1.00 91.81 89 LYS A CA 1
ATOM 737 C C . LYS A 1 89 ? -22.883 0.046 31.142 1.00 91.81 89 LYS A C 1
ATOM 739 O O . LYS A 1 89 ? -22.852 1.266 31.270 1.00 91.81 89 LYS A O 1
ATOM 744 N N . LEU A 1 90 ? -22.131 -0.582 30.233 1.00 91.31 90 LEU A N 1
ATOM 745 C CA . LEU A 1 90 ? -21.310 0.159 29.265 1.00 91.31 90 LEU A CA 1
ATOM 746 C C . LEU A 1 90 ? -22.171 0.933 28.264 1.00 91.31 90 LEU A C 1
ATOM 748 O O . LEU A 1 90 ? -21.808 2.058 27.923 1.00 91.31 90 LEU A O 1
ATOM 752 N N . ASP A 1 91 ? -23.301 0.356 27.852 1.00 91.31 91 ASP A N 1
ATOM 753 C CA . ASP A 1 91 ? -24.255 1.006 26.949 1.00 91.31 91 ASP A CA 1
ATOM 754 C C . ASP A 1 91 ? -24.878 2.245 27.613 1.00 91.31 91 ASP A C 1
ATOM 756 O O . ASP A 1 91 ? -24.939 3.307 27.010 1.00 91.31 91 ASP A O 1
ATOM 760 N N . GLU A 1 92 ? -25.203 2.176 28.907 1.00 91.50 92 GLU A N 1
ATOM 761 C CA . GLU A 1 92 ? -25.693 3.332 29.681 1.00 91.50 92 GLU A CA 1
ATOM 762 C C . GLU A 1 92 ? -24.610 4.414 29.908 1.00 91.50 92 GLU A C 1
ATOM 764 O O . GLU A 1 92 ? -24.902 5.615 29.939 1.00 91.50 92 GLU A O 1
ATOM 769 N N . LEU A 1 93 ? -23.347 3.999 30.091 1.00 91.94 93 LEU A N 1
ATOM 770 C CA . LEU A 1 93 ? -22.215 4.890 30.390 1.00 91.94 93 LEU A CA 1
ATOM 771 C C . LEU A 1 93 ? -21.692 5.658 29.180 1.00 91.94 93 LEU A C 1
ATOM 773 O O . LEU A 1 93 ? -21.261 6.801 29.337 1.00 91.94 93 LEU A O 1
ATOM 777 N N . TYR A 1 94 ? -21.620 5.005 28.022 1.00 91.38 94 TYR A N 1
ATOM 778 C CA . TYR A 1 94 ? -21.045 5.583 26.809 1.00 91.38 94 TYR A CA 1
ATOM 779 C C . TYR A 1 94 ? -22.105 5.868 25.745 1.00 91.38 94 TYR A C 1
ATOM 781 O O . TYR A 1 94 ? -21.937 6.827 24.999 1.00 91.38 94 TYR A O 1
ATOM 789 N N . GLY A 1 95 ? -23.204 5.115 25.715 1.00 91.69 95 GLY A N 1
ATOM 790 C CA . GLY A 1 95 ? -24.241 5.239 24.699 1.00 91.69 95 GLY A CA 1
ATOM 791 C C . GLY A 1 95 ? -23.870 4.569 23.377 1.00 91.69 95 GLY A C 1
ATOM 792 O O . GLY A 1 95 ? -22.882 3.842 23.249 1.00 91.69 95 GLY A O 1
ATOM 793 N N . THR A 1 96 ? -24.673 4.872 22.363 1.00 91.44 96 THR A N 1
ATOM 794 C CA . THR A 1 96 ? -24.446 4.474 20.968 1.00 91.44 96 THR A CA 1
ATOM 795 C C . THR A 1 96 ? -24.341 5.727 20.106 1.00 91.44 96 THR A C 1
ATOM 797 O O . THR A 1 96 ? -24.712 6.812 20.539 1.00 91.44 96 THR A O 1
ATOM 800 N N . TRP A 1 97 ? -23.937 5.614 18.839 1.00 90.38 97 TRP A N 1
ATOM 801 C CA . TRP A 1 97 ? -23.925 6.787 17.946 1.00 90.38 97 TRP A CA 1
ATOM 802 C C . TRP A 1 97 ? -25.300 7.458 17.767 1.00 90.38 97 TRP A C 1
ATOM 804 O O . TRP A 1 97 ? -25.355 8.617 17.369 1.00 90.38 97 TRP A O 1
ATOM 814 N N . ARG A 1 98 ? -26.408 6.751 18.049 1.00 89.62 98 ARG A N 1
ATOM 815 C CA . ARG A 1 98 ? -27.777 7.295 17.966 1.00 89.62 98 ARG A CA 1
ATOM 816 C C . ARG A 1 98 ? -28.313 7.816 19.302 1.00 89.62 98 ARG A C 1
ATOM 818 O O . ARG A 1 98 ? -29.243 8.613 19.296 1.00 89.62 98 ARG A O 1
ATOM 825 N N . ARG A 1 99 ? -27.790 7.333 20.433 1.00 90.44 99 ARG A N 1
ATOM 826 C CA . ARG A 1 99 ? -28.286 7.642 21.784 1.00 90.44 99 ARG A CA 1
ATOM 827 C C . ARG A 1 99 ? -27.130 8.129 22.648 1.00 90.44 99 ARG A C 1
ATOM 829 O O . ARG A 1 99 ? -26.191 7.370 22.873 1.00 90.44 99 ARG A O 1
ATOM 836 N N . ALA A 1 100 ? -27.224 9.361 23.142 1.00 88.00 100 ALA A N 1
ATOM 837 C CA . ALA A 1 100 ? -26.219 9.938 24.031 1.00 88.00 100 ALA A CA 1
ATOM 838 C C . ALA A 1 100 ? -26.099 9.158 25.354 1.00 88.00 100 ALA A C 1
ATOM 840 O O . ALA A 1 100 ? -27.026 8.455 25.767 1.00 88.00 100 ALA A O 1
ATOM 841 N N . ALA A 1 101 ? -24.950 9.295 26.021 1.00 92.00 101 ALA A N 1
ATOM 842 C CA . ALA A 1 101 ? -24.708 8.668 27.315 1.00 92.00 101 ALA A CA 1
ATOM 843 C C . ALA A 1 101 ? -25.699 9.175 28.376 1.00 92.00 101 ALA A C 1
ATOM 845 O O . ALA A 1 101 ? -25.953 10.373 28.476 1.00 92.00 101 ALA A O 1
ATOM 846 N N . SER A 1 102 ? -26.226 8.269 29.205 1.00 89.31 102 SER A N 1
ATOM 847 C CA . SER A 1 102 ? -27.157 8.638 30.284 1.00 89.31 102 SER A CA 1
ATOM 848 C C . SER A 1 102 ? -26.422 9.099 31.543 1.00 89.31 102 SER A C 1
ATOM 850 O O . SER A 1 102 ? -26.868 10.004 32.237 1.00 89.31 102 SER A O 1
ATOM 852 N N . LEU A 1 103 ? -25.279 8.474 31.843 1.00 88.94 103 LEU A N 1
ATOM 853 C CA . LEU A 1 103 ? -24.528 8.716 33.082 1.00 88.94 103 LEU A CA 1
ATOM 854 C C . LEU A 1 103 ? -23.441 9.793 32.952 1.00 88.94 103 LEU A C 1
ATOM 856 O O . LEU A 1 103 ? -22.953 10.290 33.964 1.00 88.94 103 LEU A O 1
ATOM 860 N N . LYS A 1 104 ? -23.025 10.130 31.727 1.00 89.25 104 LYS A N 1
ATOM 861 C CA . LYS A 1 104 ? -22.030 11.174 31.455 1.00 89.25 104 LYS A CA 1
ATOM 862 C C . LYS A 1 104 ? -22.700 12.318 30.713 1.00 89.25 104 LYS A C 1
ATOM 864 O O . LYS A 1 104 ? -23.174 12.129 29.598 1.00 89.25 104 LYS A O 1
ATOM 869 N N . SER A 1 105 ? -22.699 13.500 31.318 1.00 88.50 105 SER A N 1
ATOM 870 C CA . SER A 1 105 ? -23.205 14.709 30.675 1.00 88.50 105 SER A CA 1
ATOM 871 C C . SER A 1 105 ? -22.319 15.111 29.494 1.00 88.50 105 SER A C 1
ATOM 873 O O . SER A 1 105 ? -21.094 14.988 29.548 1.00 88.50 105 SER A O 1
ATOM 875 N N . ASN A 1 106 ? -22.953 15.588 28.420 1.00 89.44 106 ASN A N 1
ATOM 876 C CA . ASN A 1 106 ? -22.301 16.141 27.226 1.00 89.44 106 ASN A CA 1
ATOM 877 C C . ASN A 1 106 ? -21.241 15.228 26.582 1.00 89.44 106 ASN A C 1
ATOM 879 O O . ASN A 1 106 ? -20.293 15.708 25.961 1.00 89.44 106 ASN A O 1
ATOM 883 N N . TYR A 1 107 ? -21.394 13.909 26.714 1.00 91.31 107 TYR A N 1
ATOM 884 C CA . TYR A 1 107 ? -20.505 12.934 26.094 1.00 91.31 107 TYR A CA 1
ATOM 885 C C . TYR A 1 107 ? -21.228 12.163 24.987 1.00 91.31 107 TYR A C 1
ATOM 887 O O . TYR A 1 107 ? -22.298 11.593 25.206 1.00 91.31 107 TYR A O 1
ATOM 895 N N . ASN A 1 108 ? -20.605 12.097 23.810 1.00 89.50 108 ASN A N 1
ATOM 896 C CA . ASN A 1 108 ? -21.035 11.252 22.702 1.00 89.50 108 ASN A CA 1
ATOM 897 C C . ASN A 1 108 ? -19.831 10.503 22.113 1.00 89.50 108 ASN A C 1
ATOM 899 O O . ASN A 1 108 ? -18.682 10.936 22.252 1.00 89.50 108 ASN A O 1
ATOM 903 N N . LEU A 1 109 ? -20.091 9.374 21.455 1.00 92.25 109 LEU A N 1
ATOM 904 C CA . LEU A 1 109 ? -19.052 8.593 20.799 1.00 92.25 109 LEU A CA 1
ATOM 905 C C . LEU A 1 109 ? -18.427 9.404 19.654 1.00 92.25 109 LEU A C 1
ATOM 907 O O . LEU A 1 109 ? -19.153 9.997 18.852 1.00 92.25 109 LEU A O 1
ATOM 911 N N . PRO A 1 110 ? -17.090 9.379 19.514 1.00 93.00 110 PRO A N 1
ATOM 912 C CA . PRO A 1 110 ? -16.429 9.951 18.353 1.00 93.00 110 PRO A CA 1
ATOM 913 C C . PRO A 1 110 ? -16.959 9.343 17.051 1.00 93.00 110 PRO A C 1
ATOM 915 O O . PRO A 1 110 ? -17.145 8.124 16.937 1.00 93.00 110 PRO A O 1
ATOM 918 N N . MET A 1 111 ? -17.168 10.196 16.049 1.00 93.25 111 MET A N 1
ATOM 919 C CA . MET A 1 111 ? -17.490 9.742 14.701 1.00 93.25 111 MET A CA 1
ATOM 920 C C . MET A 1 111 ? -16.250 9.124 14.055 1.00 93.25 111 MET A C 1
ATOM 922 O O . MET A 1 111 ? -15.147 9.672 14.120 1.00 93.25 111 MET A O 1
ATOM 926 N N . HIS A 1 112 ? -16.429 7.968 13.421 1.00 94.38 112 HIS A N 1
ATOM 927 C CA . HIS A 1 112 ? -15.365 7.348 12.645 1.00 94.38 112 HIS A CA 1
ATOM 928 C C . HIS A 1 112 ? -15.084 8.203 11.400 1.00 94.38 112 HIS A C 1
ATOM 930 O O . HIS A 1 112 ? -16.000 8.655 10.720 1.00 94.38 112 HIS A O 1
ATOM 936 N N . LYS A 1 113 ? -13.803 8.423 11.081 1.00 95.31 113 LYS A N 1
ATOM 937 C CA . LYS A 1 113 ? -13.414 9.176 9.873 1.00 95.31 113 LYS A CA 1
ATOM 938 C C . LYS A 1 113 ? -13.667 8.388 8.585 1.00 95.31 113 LYS A C 1
ATOM 940 O O . LYS A 1 113 ? -13.868 8.976 7.532 1.00 95.31 113 LYS A O 1
ATOM 945 N N . MET A 1 114 ? -13.630 7.059 8.671 1.00 93.88 114 MET A N 1
ATOM 946 C CA . MET A 1 114 ? -13.873 6.138 7.563 1.00 93.88 114 MET A CA 1
ATOM 947 C C . MET A 1 114 ? -14.904 5.100 7.997 1.00 93.88 114 MET A C 1
ATOM 949 O O . MET A 1 114 ? -14.717 4.465 9.032 1.00 93.88 114 MET A O 1
ATOM 953 N N . LEU A 1 115 ? -15.974 4.940 7.214 1.00 92.88 115 LEU A N 1
ATOM 954 C CA . LEU A 1 115 ? -17.021 3.934 7.448 1.00 92.88 115 LEU A CA 1
ATOM 955 C C . LEU A 1 115 ? -16.476 2.513 7.257 1.00 92.88 115 LEU A C 1
ATOM 957 O O . LEU A 1 115 ? -16.623 1.657 8.122 1.00 92.88 115 LEU A O 1
ATOM 961 N N . ASN A 1 116 ? -15.801 2.286 6.128 1.00 93.88 116 ASN A N 1
ATOM 962 C CA . ASN A 1 116 ? -15.207 1.004 5.768 1.00 93.88 116 ASN A CA 1
ATOM 963 C C . ASN A 1 116 ? -13.686 1.078 5.952 1.00 93.88 116 ASN A C 1
ATOM 965 O O . ASN A 1 116 ? -13.015 1.846 5.263 1.00 93.88 116 ASN A O 1
ATOM 969 N N . THR A 1 117 ? -13.134 0.271 6.858 1.00 95.19 117 THR A N 1
ATOM 970 C CA . THR A 1 117 ? -11.684 0.208 7.125 1.00 95.19 117 THR A CA 1
ATOM 971 C C . THR A 1 117 ? -10.929 -0.714 6.167 1.00 95.19 117 THR A C 1
ATOM 973 O O . THR A 1 117 ? -9.705 -0.633 6.065 1.00 95.19 117 THR A O 1
ATOM 976 N N . ASP A 1 118 ? -11.637 -1.580 5.439 1.00 95.31 118 ASP A N 1
ATOM 977 C CA . ASP A 1 118 ? -11.042 -2.583 4.553 1.00 95.31 118 ASP A CA 1
ATOM 978 C C . ASP A 1 118 ? -10.592 -1.983 3.217 1.00 95.31 118 ASP A C 1
ATOM 980 O O . ASP A 1 118 ? -11.202 -2.182 2.162 1.00 95.31 118 ASP A O 1
ATOM 984 N N . LEU A 1 119 ? -9.456 -1.285 3.252 1.00 94.50 119 LEU A N 1
ATOM 985 C CA . LEU A 1 119 ? -8.840 -0.666 2.075 1.00 94.50 119 LEU A CA 1
ATOM 986 C C . LEU A 1 119 ? -8.597 -1.671 0.945 1.00 94.50 119 LEU A C 1
ATOM 988 O O . LEU A 1 119 ? -8.777 -1.346 -0.222 1.00 94.50 119 LEU A O 1
ATOM 992 N N . SER A 1 120 ? -8.231 -2.911 1.278 1.00 95.94 120 SER A N 1
ATOM 993 C CA . SER A 1 120 ? -7.993 -3.960 0.279 1.00 95.94 120 SER A CA 1
ATOM 994 C C . SER A 1 120 ? -9.241 -4.299 -0.533 1.00 95.94 120 SER A C 1
ATOM 996 O O . SER A 1 120 ? -9.122 -4.615 -1.715 1.00 95.94 120 SER A O 1
ATOM 998 N N . ARG A 1 121 ? -10.427 -4.245 0.085 1.00 95.56 121 ARG A N 1
ATOM 999 C CA . ARG A 1 121 ? -11.700 -4.488 -0.601 1.00 95.56 121 ARG A CA 1
ATOM 1000 C C . ARG A 1 121 ? -12.067 -3.298 -1.477 1.00 95.56 121 ARG A C 1
ATOM 1002 O O . ARG A 1 121 ? -12.415 -3.500 -2.633 1.00 95.56 121 ARG A O 1
ATOM 1009 N N . ILE A 1 122 ? -11.926 -2.084 -0.942 1.00 95.88 122 ILE A N 1
ATOM 1010 C CA . ILE A 1 122 ? -12.192 -0.836 -1.669 1.00 95.88 122 ILE A CA 1
ATOM 1011 C C . ILE A 1 122 ? -11.295 -0.753 -2.908 1.00 95.88 122 ILE A C 1
ATOM 1013 O O . ILE A 1 122 ? -11.788 -0.620 -4.017 1.00 95.88 122 ILE A O 1
ATOM 1017 N N . LEU A 1 123 ? -9.982 -0.934 -2.754 1.00 94.62 123 LEU A N 1
ATOM 1018 C CA . LEU A 1 123 ? -9.033 -0.842 -3.866 1.00 94.62 123 LEU A CA 1
ATOM 1019 C C . LEU A 1 123 ? -9.272 -1.892 -4.956 1.00 94.62 123 LEU A C 1
ATOM 1021 O O . LEU A 1 123 ? -8.945 -1.641 -6.109 1.00 94.62 123 LEU A O 1
ATOM 1025 N N . LYS A 1 124 ? -9.814 -3.065 -4.615 1.00 96.38 124 LYS A N 1
ATOM 1026 C CA . LYS A 1 124 ? -10.114 -4.143 -5.572 1.00 96.38 124 LYS A CA 1
ATOM 1027 C C . LYS A 1 124 ? -11.533 -4.069 -6.140 1.00 96.38 124 LYS A C 1
ATOM 1029 O O . LYS A 1 124 ? -11.921 -4.970 -6.879 1.00 96.38 124 LYS A O 1
ATOM 1034 N N . SER A 1 125 ? -12.309 -3.047 -5.791 1.00 97.00 125 SER A N 1
ATOM 1035 C CA . SER A 1 125 ? -13.683 -2.921 -6.255 1.00 97.00 125 SER A CA 1
ATOM 1036 C C . SER A 1 125 ? -13.728 -2.592 -7.760 1.00 97.00 125 SER A C 1
ATOM 1038 O O . SER A 1 125 ? -12.846 -1.883 -8.267 1.00 97.00 125 SER A O 1
ATOM 1040 N N . PRO A 1 126 ? -14.708 -3.129 -8.512 1.00 96.81 126 PRO A N 1
ATOM 1041 C CA . PRO A 1 126 ? -14.766 -2.962 -9.965 1.00 96.81 126 PRO A CA 1
ATOM 1042 C C . PRO A 1 126 ? -14.977 -1.502 -10.381 1.00 96.81 126 PRO A C 1
ATOM 1044 O O . PRO A 1 126 ? -14.498 -1.090 -11.435 1.00 96.81 126 PRO A O 1
ATOM 1047 N N . GLU A 1 127 ? -15.633 -0.702 -9.543 1.00 95.88 127 GLU A N 1
ATOM 1048 C CA . GLU A 1 127 ? -15.887 0.721 -9.774 1.00 95.88 127 GLU A CA 1
ATOM 1049 C C . GLU A 1 127 ? -14.573 1.506 -9.826 1.00 95.88 127 GLU A C 1
ATOM 1051 O O . GLU A 1 127 ? -14.362 2.310 -10.733 1.00 95.88 127 GLU A O 1
AT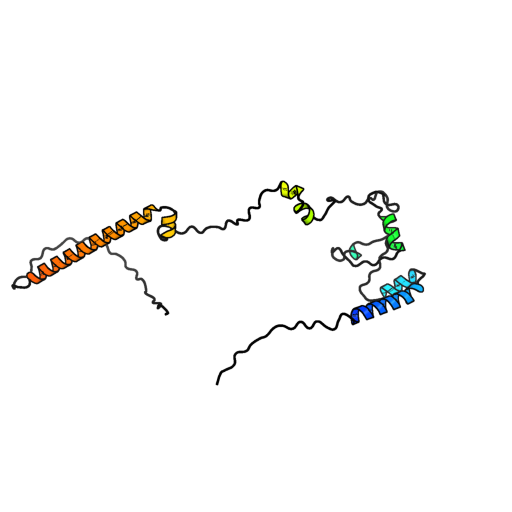OM 1056 N N . ILE A 1 128 ? -13.655 1.219 -8.894 1.00 95.75 128 ILE A N 1
ATOM 1057 C CA . ILE A 1 128 ? -12.328 1.838 -8.873 1.00 95.75 128 ILE A CA 1
ATOM 1058 C C . ILE A 1 128 ? -11.475 1.277 -10.009 1.00 95.75 128 ILE A C 1
ATOM 1060 O O . ILE A 1 128 ? -10.880 2.040 -10.768 1.00 95.75 128 ILE A O 1
ATOM 1064 N N . GLN A 1 129 ? -11.434 -0.047 -10.169 1.00 96.06 129 GLN A N 1
ATOM 1065 C CA . GLN A 1 129 ? -10.585 -0.691 -11.175 1.00 96.06 129 GLN A CA 1
ATOM 1066 C C . GLN A 1 129 ? -10.940 -0.282 -12.610 1.00 96.06 129 GLN A C 1
ATOM 1068 O O . GLN A 1 129 ? -10.038 -0.142 -13.432 1.00 96.06 129 GLN A O 1
ATOM 1073 N N . ARG A 1 130 ? -12.218 -0.005 -12.907 1.00 96.44 130 ARG A N 1
ATOM 1074 C CA . ARG A 1 130 ? -12.657 0.494 -14.220 1.00 96.44 130 ARG A CA 1
ATOM 1075 C C . ARG A 1 130 ? -12.094 1.879 -14.554 1.00 96.44 130 ARG A C 1
ATOM 1077 O O . ARG A 1 130 ? -11.849 2.163 -15.722 1.00 96.44 130 ARG A O 1
ATOM 1084 N N . ALA A 1 131 ? -11.897 2.733 -13.553 1.00 96.19 131 ALA A N 1
ATOM 1085 C CA . ALA A 1 131 ? -11.363 4.082 -13.738 1.00 96.19 131 ALA A CA 1
ATOM 1086 C C . ALA A 1 131 ? -9.822 4.129 -13.736 1.00 96.19 131 ALA A C 1
ATOM 1088 O O . ALA A 1 131 ? -9.225 5.128 -14.148 1.00 96.19 131 ALA A O 1
ATOM 1089 N N . LEU A 1 132 ? -9.156 3.073 -13.259 1.00 96.00 132 LEU A N 1
ATOM 1090 C CA . LEU A 1 132 ? -7.703 3.047 -13.127 1.00 96.00 132 LEU A CA 1
ATOM 1091 C C . LEU A 1 132 ? -6.993 2.797 -14.464 1.00 96.00 132 LEU A C 1
ATOM 1093 O O . LEU A 1 132 ? -7.415 2.019 -15.315 1.00 96.00 132 LEU A O 1
ATOM 1097 N N . ARG A 1 133 ? -5.831 3.439 -14.619 1.00 96.25 133 ARG A N 1
ATOM 1098 C CA . ARG A 1 133 ? -4.897 3.178 -15.722 1.00 96.25 133 ARG A CA 1
ATOM 1099 C C . ARG A 1 133 ? -4.067 1.927 -15.440 1.00 96.25 133 ARG A C 1
ATOM 1101 O O . ARG A 1 133 ? -3.806 1.585 -14.287 1.00 96.25 133 ARG A O 1
ATOM 1108 N N . ALA A 1 134 ? -3.558 1.303 -16.503 1.00 95.56 134 ALA A N 1
ATOM 1109 C CA . ALA A 1 134 ? -2.671 0.152 -16.382 1.00 95.56 134 ALA A CA 1
ATOM 1110 C C . ALA A 1 134 ? -1.415 0.482 -15.538 1.00 95.56 134 ALA A C 1
ATOM 1112 O O . ALA A 1 134 ? -0.786 1.531 -15.735 1.00 95.56 134 ALA A O 1
ATOM 1113 N N . PRO A 1 135 ? -1.007 -0.406 -14.612 1.00 96.19 135 PRO A N 1
ATOM 1114 C CA . PRO A 1 135 ? 0.111 -0.145 -13.715 1.00 96.19 135 PRO A CA 1
ATOM 1115 C C . PRO A 1 135 ? 1.457 -0.165 -14.456 1.00 96.19 135 PRO A C 1
ATOM 1117 O O . PRO A 1 135 ? 1.810 -1.136 -15.126 1.00 96.19 135 PRO A O 1
ATOM 1120 N N . ARG A 1 136 ? 2.275 0.878 -14.269 1.00 95.69 136 ARG A N 1
ATOM 1121 C CA . ARG A 1 136 ? 3.639 0.961 -14.821 1.00 95.69 136 ARG A CA 1
ATOM 1122 C C . ARG A 1 136 ? 4.653 0.328 -13.867 1.00 95.69 136 ARG A C 1
ATOM 1124 O O . ARG A 1 136 ? 5.246 1.008 -13.041 1.00 95.69 136 ARG A O 1
ATOM 1131 N N . LYS A 1 137 ? 4.884 -0.979 -13.999 1.00 95.94 137 LYS A N 1
ATOM 1132 C CA . LYS A 1 137 ? 5.803 -1.741 -13.122 1.00 95.94 137 LYS A CA 1
ATOM 1133 C C . LYS A 1 137 ? 7.275 -1.730 -13.575 1.00 95.94 137 LYS A C 1
ATOM 1135 O O . LYS A 1 137 ? 8.100 -2.448 -13.015 1.00 95.94 137 LYS A O 1
ATOM 1140 N N . LYS A 1 138 ? 7.627 -0.950 -14.606 1.00 96.19 138 LYS A N 1
ATOM 1141 C CA . LYS A 1 138 ? 8.990 -0.915 -15.156 1.00 96.19 138 LYS A CA 1
ATOM 1142 C C . LYS A 1 138 ? 9.908 -0.071 -14.273 1.00 96.19 138 LYS A C 1
ATOM 1144 O O . LYS A 1 138 ? 9.804 1.151 -14.245 1.00 96.19 138 LYS A O 1
ATOM 1149 N N . ILE A 1 139 ? 10.846 -0.729 -13.599 1.00 95.94 139 ILE A N 1
ATOM 1150 C CA . ILE A 1 139 ? 11.866 -0.061 -12.788 1.00 95.94 139 ILE A CA 1
ATOM 1151 C C . ILE A 1 139 ? 13.020 0.371 -13.703 1.00 95.94 139 ILE A C 1
ATOM 1153 O O . ILE A 1 139 ? 13.768 -0.462 -14.219 1.00 95.94 139 ILE A O 1
ATOM 1157 N N . HIS A 1 140 ? 13.183 1.678 -13.901 1.00 95.06 140 HIS A N 1
ATOM 1158 C CA . HIS A 1 140 ? 14.312 2.241 -14.640 1.00 95.06 140 HIS A CA 1
ATOM 1159 C C . HIS A 1 140 ? 15.535 2.352 -13.726 1.00 95.06 140 HIS A C 1
ATOM 1161 O O . HIS A 1 140 ? 15.642 3.261 -12.908 1.00 95.06 140 HIS A O 1
ATOM 1167 N N . ARG A 1 141 ? 16.470 1.408 -13.856 1.00 95.31 141 ARG A N 1
ATOM 1168 C CA . ARG A 1 141 ? 17.755 1.464 -13.146 1.00 95.31 141 ARG A CA 1
ATOM 1169 C C . ARG A 1 141 ? 18.726 2.398 -13.864 1.00 95.31 141 ARG A C 1
ATOM 1171 O O . ARG A 1 141 ? 18.678 2.531 -15.088 1.00 95.31 141 ARG A O 1
ATOM 1178 N N . ARG A 1 142 ? 19.646 3.003 -13.104 1.00 96.19 142 ARG A N 1
ATOM 1179 C CA . ARG A 1 142 ? 20.741 3.804 -13.665 1.00 96.19 142 ARG A CA 1
ATOM 1180 C C . ARG A 1 142 ? 21.558 2.937 -14.625 1.00 96.19 142 ARG A C 1
ATOM 1182 O O . ARG A 1 142 ? 22.115 1.916 -14.228 1.00 96.19 142 ARG A O 1
ATOM 1189 N N . VAL A 1 143 ? 21.641 3.358 -15.883 1.00 94.06 143 VAL A N 1
ATOM 1190 C CA . VAL A 1 143 ? 22.478 2.698 -16.889 1.00 94.06 143 VAL A CA 1
ATOM 1191 C C . VAL A 1 143 ? 23.880 3.293 -16.812 1.00 94.06 143 VAL A C 1
ATOM 1193 O O . VAL A 1 143 ? 24.054 4.498 -16.978 1.00 94.06 143 VAL A O 1
ATOM 1196 N N . LEU A 1 144 ? 24.892 2.455 -16.573 1.00 94.94 144 LEU A N 1
ATOM 1197 C CA . LEU A 1 144 ? 26.285 2.894 -16.622 1.00 94.94 144 LEU A CA 1
ATOM 1198 C C . LEU A 1 144 ? 26.662 3.275 -18.061 1.00 94.94 144 LEU A C 1
ATOM 1200 O O . LEU A 1 144 ? 26.598 2.444 -18.973 1.00 94.94 144 LEU A O 1
ATOM 1204 N N . LYS A 1 145 ? 27.101 4.521 -18.261 1.00 95.12 145 LYS A N 1
ATOM 1205 C CA . LYS A 1 145 ? 27.600 5.000 -19.553 1.00 95.12 145 LYS A CA 1
ATOM 1206 C C . LYS A 1 145 ? 28.966 4.378 -19.840 1.00 95.12 145 LYS A C 1
ATOM 1208 O O . LYS A 1 145 ? 29.992 4.815 -19.330 1.00 95.12 145 LYS A O 1
ATOM 1213 N N . LYS A 1 146 ? 28.980 3.347 -20.680 1.00 96.06 146 LYS A N 1
ATOM 1214 C CA . LYS A 1 146 ? 30.211 2.721 -21.174 1.00 96.06 146 LYS A CA 1
ATOM 1215 C C . LYS A 1 146 ? 30.857 3.604 -22.248 1.00 96.06 146 LYS A C 1
ATOM 1217 O O . LYS A 1 146 ? 30.162 4.136 -23.110 1.00 96.06 146 LYS A O 1
ATOM 1222 N N . ASN A 1 147 ? 32.184 3.735 -22.222 1.00 95.75 147 ASN A N 1
ATOM 1223 C CA . ASN A 1 147 ? 32.921 4.505 -23.230 1.00 95.75 147 ASN A CA 1
ATOM 1224 C C . ASN A 1 147 ? 32.832 3.808 -24.613 1.00 95.75 147 ASN A C 1
ATOM 1226 O O . ASN A 1 147 ? 33.239 2.644 -24.701 1.00 95.75 147 ASN A O 1
ATOM 1230 N N . PRO A 1 148 ? 32.338 4.478 -25.678 1.00 95.81 148 PRO A N 1
ATOM 1231 C CA . PRO A 1 148 ? 32.130 3.871 -26.997 1.00 95.81 148 PRO A CA 1
ATOM 1232 C C . PRO A 1 148 ? 33.428 3.644 -27.780 1.00 95.81 148 PRO A C 1
ATOM 1234 O O . PRO A 1 148 ? 33.521 2.691 -28.547 1.00 95.81 148 PRO A O 1
ATOM 1237 N N . LEU A 1 149 ? 34.461 4.464 -27.569 1.00 94.00 149 LEU A N 1
ATOM 1238 C CA . LEU A 1 149 ? 35.754 4.287 -28.239 1.00 94.00 149 LEU A CA 1
ATOM 1239 C C . LEU A 1 149 ? 36.412 2.977 -27.793 1.00 94.00 149 LEU A C 1
ATOM 1241 O O . LEU A 1 149 ? 36.950 2.243 -28.619 1.00 94.00 149 LEU A O 1
ATOM 1245 N N . LYS A 1 150 ? 36.264 2.650 -26.500 1.00 95.06 150 LYS A N 1
ATOM 1246 C CA . LYS A 1 150 ? 36.739 1.394 -25.904 1.00 95.06 150 LYS A CA 1
ATOM 1247 C C . LYS A 1 150 ? 35.780 0.215 -26.142 1.00 95.06 150 LYS A C 1
ATOM 1249 O O . LYS A 1 150 ? 36.235 -0.904 -26.334 1.00 95.06 150 LYS A O 1
ATOM 1254 N N . ASN A 1 151 ? 34.459 0.437 -26.159 1.00 95.38 151 ASN A N 1
ATOM 1255 C CA . ASN A 1 151 ? 33.452 -0.623 -26.316 1.00 95.38 151 ASN A CA 1
ATOM 1256 C C . ASN A 1 151 ? 32.770 -0.588 -27.691 1.00 95.38 151 ASN A C 1
ATOM 1258 O O . ASN A 1 151 ? 31.828 0.180 -27.904 1.00 95.38 151 ASN A O 1
ATOM 1262 N N . LEU A 1 152 ? 33.145 -1.510 -28.585 1.00 93.69 152 LEU A N 1
ATOM 1263 C CA . LEU A 1 152 ? 32.607 -1.576 -29.950 1.00 93.69 152 LEU A CA 1
ATOM 1264 C C . LEU A 1 152 ? 31.073 -1.682 -29.994 1.00 93.69 152 LEU A C 1
ATOM 1266 O O . LEU A 1 152 ? 30.446 -0.954 -30.749 1.00 93.69 152 LEU A O 1
ATOM 1270 N N . ARG A 1 153 ? 30.439 -2.527 -29.168 1.00 95.19 153 ARG A N 1
ATOM 1271 C CA . ARG A 1 153 ? 28.967 -2.698 -29.189 1.00 95.19 153 ARG A CA 1
ATOM 1272 C C . ARG A 1 153 ? 28.211 -1.404 -28.879 1.00 95.19 153 ARG A C 1
ATOM 1274 O O . ARG A 1 153 ? 27.149 -1.165 -29.440 1.00 95.19 153 ARG A O 1
ATOM 1281 N N . ILE A 1 154 ? 28.765 -0.571 -28.000 1.00 95.81 154 ILE A N 1
ATOM 1282 C CA . ILE A 1 154 ? 28.176 0.726 -27.660 1.00 95.81 154 ILE A CA 1
ATOM 1283 C C . ILE A 1 154 ? 28.392 1.705 -28.809 1.00 95.81 154 ILE A C 1
ATOM 1285 O O . ILE A 1 154 ? 27.450 2.393 -29.180 1.00 95.81 154 ILE A O 1
ATOM 1289 N N . MET A 1 155 ? 29.579 1.704 -29.428 1.00 96.50 155 MET A N 1
ATOM 1290 C CA . MET A 1 155 ? 29.815 2.481 -30.647 1.00 96.50 155 MET A CA 1
ATOM 1291 C C . MET A 1 155 ? 28.834 2.106 -31.753 1.00 96.50 155 MET A C 1
ATOM 1293 O O . MET A 1 155 ? 28.276 2.995 -32.369 1.00 96.50 155 MET A O 1
ATOM 1297 N N . LEU A 1 156 ? 28.579 0.815 -31.968 1.00 95.88 156 LEU A N 1
ATOM 1298 C CA . LEU A 1 156 ? 27.650 0.345 -32.998 1.00 95.88 156 LEU A CA 1
ATOM 1299 C C . LEU A 1 156 ? 26.190 0.673 -32.679 1.00 95.88 156 LEU A C 1
ATOM 1301 O O . LEU A 1 156 ? 25.432 0.991 -33.586 1.00 95.88 156 LEU A O 1
ATOM 1305 N N . LYS A 1 157 ? 25.803 0.623 -31.397 1.00 95.81 157 LYS A N 1
ATOM 1306 C CA . LYS A 1 157 ? 24.469 1.043 -30.948 1.00 95.81 157 LYS A CA 1
ATOM 1307 C C . LYS A 1 157 ? 24.231 2.539 -31.180 1.00 95.81 157 LYS A C 1
ATOM 1309 O O . LYS A 1 157 ? 23.098 2.929 -31.427 1.00 95.81 157 LYS A O 1
ATOM 1314 N N . LEU A 1 158 ? 25.277 3.358 -31.056 1.00 95.75 158 LEU A N 1
ATOM 1315 C CA . LEU A 1 158 ? 25.210 4.804 -31.276 1.00 95.75 158 LEU A CA 1
ATOM 1316 C C . LEU A 1 158 ? 25.363 5.174 -32.758 1.00 95.75 158 LEU A C 1
ATOM 1318 O O . LEU A 1 158 ? 24.647 6.035 -33.248 1.00 95.75 158 LEU A O 1
ATOM 1322 N N . ASN A 1 159 ? 26.296 4.530 -33.459 1.00 95.81 159 ASN A N 1
ATOM 1323 C CA . ASN A 1 159 ? 26.627 4.777 -34.854 1.00 95.81 159 ASN A CA 1
ATOM 1324 C C . ASN A 1 159 ? 26.868 3.448 -35.606 1.00 95.81 159 ASN A C 1
ATOM 1326 O O . ASN A 1 159 ? 27.954 2.861 -35.498 1.00 95.81 159 ASN A O 1
ATOM 1330 N N . PRO A 1 160 ? 25.911 2.986 -36.428 1.00 96.62 160 PRO A N 1
ATOM 1331 C CA . PRO A 1 160 ? 26.057 1.745 -37.187 1.00 96.62 160 PRO A CA 1
ATOM 1332 C C . PRO A 1 160 ? 27.143 1.824 -38.276 1.00 96.62 160 PRO A C 1
ATOM 1334 O O . PRO A 1 160 ? 27.815 0.824 -38.546 1.00 96.62 160 PRO A O 1
ATOM 1337 N N . TYR A 1 161 ? 27.394 3.009 -38.847 1.00 96.75 161 TYR A N 1
ATOM 1338 C CA . TYR A 1 161 ? 28.415 3.226 -39.883 1.00 96.75 161 TYR A CA 1
ATOM 1339 C C . TYR A 1 161 ? 29.847 3.007 -39.365 1.00 96.75 161 TYR A C 1
ATOM 1341 O O . TYR A 1 161 ? 30.758 2.670 -40.121 1.00 96.75 161 TYR A O 1
ATOM 1349 N N . ALA A 1 162 ? 30.066 3.079 -38.048 1.00 95.81 162 ALA A N 1
ATOM 1350 C CA . ALA A 1 162 ? 31.364 2.754 -37.460 1.00 95.81 162 ALA A CA 1
ATOM 1351 C C . ALA A 1 162 ? 31.819 1.311 -37.776 1.00 95.81 162 ALA A C 1
ATOM 1353 O O . ALA A 1 162 ? 33.021 1.040 -37.789 1.00 95.81 162 ALA A O 1
ATOM 1354 N N . LYS A 1 163 ? 30.889 0.383 -38.064 1.00 95.94 163 LYS A N 1
ATOM 1355 C CA . LYS A 1 163 ? 31.213 -0.997 -38.464 1.00 95.94 163 LYS A CA 1
ATOM 1356 C C . LYS A 1 163 ? 31.898 -1.051 -39.827 1.00 95.94 163 LYS A C 1
ATOM 1358 O O . LYS A 1 163 ? 32.946 -1.681 -39.961 1.00 95.94 163 LYS A O 1
ATOM 1363 N N . THR A 1 164 ? 31.299 -0.410 -40.829 1.00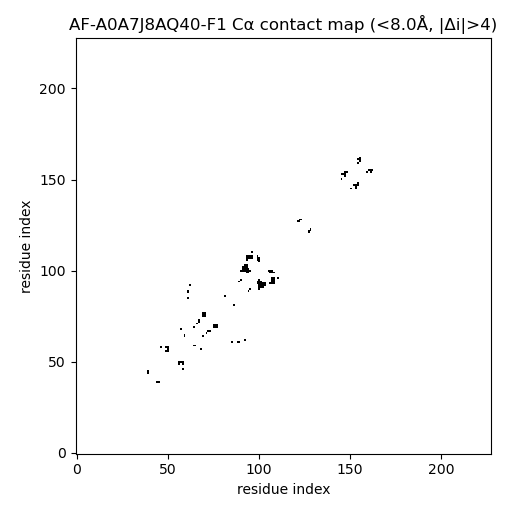 96.31 164 THR A N 1
ATOM 1364 C CA . THR A 1 164 ? 31.807 -0.393 -42.207 1.00 96.31 164 THR A CA 1
ATOM 1365 C C . THR A 1 164 ? 33.101 0.401 -42.277 1.00 96.31 164 THR A C 1
ATOM 1367 O O . THR A 1 164 ? 34.076 -0.079 -42.848 1.00 96.31 164 THR A O 1
ATOM 1370 N N . MET A 1 165 ? 33.160 1.548 -41.595 1.00 95.44 165 MET A N 1
ATOM 1371 C CA . MET A 1 165 ? 34.371 2.359 -41.501 1.00 95.44 165 MET A CA 1
ATOM 1372 C C . MET A 1 165 ? 35.547 1.556 -40.927 1.00 95.44 165 MET A C 1
ATOM 1374 O O . MET A 1 165 ? 36.598 1.496 -41.560 1.00 95.44 165 MET A O 1
ATOM 1378 N N . ARG A 1 166 ? 35.366 0.874 -39.784 1.00 93.44 166 ARG A N 1
ATOM 1379 C CA . ARG A 1 166 ? 36.417 0.024 -39.191 1.00 93.44 166 ARG A CA 1
ATOM 1380 C C . ARG A 1 166 ? 36.822 -1.132 -40.106 1.00 93.44 166 ARG A C 1
ATOM 1382 O O . ARG A 1 166 ? 37.999 -1.455 -40.196 1.00 93.44 166 ARG A O 1
ATOM 1389 N N . ARG A 1 167 ? 35.868 -1.767 -40.794 1.00 96.12 167 ARG A N 1
ATOM 1390 C CA . ARG A 1 167 ? 36.177 -2.850 -41.740 1.00 96.12 167 ARG A CA 1
ATOM 1391 C C . ARG A 1 167 ? 37.039 -2.340 -42.894 1.00 96.12 167 ARG A C 1
ATOM 1393 O O . ARG A 1 167 ? 38.054 -2.950 -43.215 1.00 96.12 167 ARG A O 1
ATOM 1400 N N . ASN A 1 168 ? 36.668 -1.203 -43.472 1.00 97.19 168 ASN A N 1
ATOM 1401 C CA . ASN A 1 168 ? 37.389 -0.607 -44.590 1.00 97.19 168 ASN A CA 1
ATOM 1402 C C . ASN A 1 168 ? 38.797 -0.164 -44.180 1.00 97.19 168 ASN A C 1
ATOM 1404 O O . ASN A 1 168 ? 39.737 -0.365 -44.947 1.00 97.19 168 ASN A O 1
ATOM 1408 N N . THR A 1 169 ? 38.977 0.387 -42.975 1.00 96.38 169 THR A N 1
ATOM 1409 C CA . THR A 1 169 ? 40.315 0.742 -42.480 1.00 96.38 169 THR A CA 1
ATOM 1410 C C . THR A 1 169 ? 41.185 -0.492 -42.261 1.00 96.38 169 THR A C 1
ATOM 1412 O O . THR A 1 169 ? 42.332 -0.484 -42.697 1.00 96.38 169 THR A O 1
ATOM 1415 N N . ILE A 1 170 ? 40.651 -1.576 -41.684 1.00 96.75 170 ILE A N 1
ATOM 1416 C CA . ILE A 1 170 ? 41.389 -2.842 -41.512 1.00 96.75 170 ILE A CA 1
ATOM 1417 C C . ILE A 1 170 ? 41.849 -3.395 -42.866 1.00 96.75 170 ILE A C 1
ATOM 1419 O O . ILE A 1 170 ? 43.025 -3.718 -43.023 1.00 96.75 170 ILE A O 1
ATOM 1423 N N . LEU A 1 171 ? 40.956 -3.448 -43.859 1.00 97.56 171 LEU A N 1
ATOM 1424 C CA . LEU A 1 171 ? 41.294 -3.930 -45.202 1.00 97.56 171 LEU A CA 1
ATOM 1425 C C . LEU A 1 171 ? 42.384 -3.074 -45.862 1.00 97.56 171 LEU A C 1
ATOM 1427 O O . LEU A 1 171 ? 43.334 -3.612 -46.432 1.00 97.56 171 LEU A O 1
ATOM 1431 N N . ARG A 1 172 ? 42.290 -1.743 -45.746 1.00 97.44 172 ARG A N 1
ATOM 1432 C CA . ARG A 1 172 ? 43.321 -0.822 -46.255 1.00 97.44 172 ARG A CA 1
ATOM 1433 C C . ARG A 1 172 ? 44.665 -1.024 -45.552 1.00 97.44 172 ARG A C 1
ATOM 1435 O O . ARG A 1 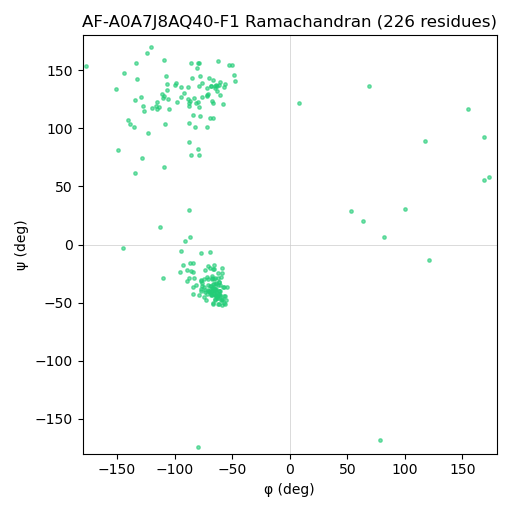172 ? 45.689 -1.093 -46.224 1.00 97.44 172 ARG A O 1
ATOM 1442 N N . HIS A 1 173 ? 44.674 -1.154 -44.225 1.00 96.81 173 HIS A N 1
ATOM 1443 C CA . HIS A 1 173 ? 45.905 -1.380 -43.463 1.00 96.81 173 HIS A CA 1
ATOM 1444 C C . HIS A 1 173 ? 46.565 -2.717 -43.810 1.00 96.81 173 HIS A C 1
ATOM 1446 O O . HIS A 1 173 ? 47.776 -2.744 -44.017 1.00 96.81 173 HIS A O 1
ATOM 1452 N N . ALA A 1 174 ? 45.790 -3.797 -43.937 1.00 96.81 174 ALA A N 1
ATOM 1453 C CA . ALA A 1 174 ? 46.304 -5.103 -44.343 1.00 96.81 174 ALA A CA 1
ATOM 1454 C C . ALA A 1 174 ? 46.937 -5.053 -45.744 1.00 96.81 174 ALA A C 1
ATOM 1456 O O . ALA A 1 174 ? 48.050 -5.543 -45.935 1.00 96.81 174 ALA A O 1
ATOM 1457 N N . LYS A 1 175 ? 46.276 -4.382 -46.701 1.00 96.94 175 LYS A N 1
ATOM 1458 C CA . LYS A 1 175 ? 46.814 -4.166 -48.053 1.00 96.94 175 LYS A CA 1
ATOM 1459 C C . LYS A 1 175 ? 48.139 -3.400 -48.017 1.00 96.94 175 LYS A C 1
ATOM 1461 O O . LYS A 1 175 ? 49.108 -3.832 -48.632 1.00 96.94 175 LYS A O 1
ATOM 1466 N N . ASN A 1 176 ? 48.205 -2.303 -47.265 1.00 96.62 176 ASN A N 1
ATOM 1467 C CA . ASN A 1 176 ? 49.418 -1.489 -47.164 1.00 96.62 176 ASN A CA 1
ATOM 1468 C C . ASN A 1 176 ? 50.565 -2.229 -46.461 1.00 96.62 176 ASN A C 1
ATOM 1470 O O . ASN A 1 176 ? 51.718 -2.088 -46.860 1.00 96.62 176 ASN A O 1
ATOM 1474 N N . HIS A 1 177 ? 50.263 -3.029 -45.434 1.00 95.19 177 HIS A N 1
ATOM 1475 C CA . HIS A 1 177 ? 51.262 -3.855 -44.760 1.00 95.19 177 HIS A CA 1
ATOM 1476 C C . HIS A 1 177 ? 51.848 -4.898 -45.711 1.00 95.19 177 HIS A C 1
ATOM 1478 O O . HIS A 1 177 ? 53.067 -5.009 -45.792 1.00 95.19 177 HIS A O 1
ATOM 1484 N N . LYS A 1 178 ? 50.993 -5.598 -46.470 1.00 96.44 178 LYS A N 1
ATOM 1485 C CA . LYS A 1 178 ? 51.425 -6.563 -47.486 1.00 96.44 178 LYS A CA 1
ATOM 1486 C C . LYS A 1 178 ? 52.361 -5.909 -48.505 1.00 96.44 178 LYS A C 1
ATOM 1488 O O . LYS A 1 178 ? 53.490 -6.351 -48.645 1.00 96.44 178 LYS A O 1
ATOM 1493 N N . LEU A 1 179 ? 51.961 -4.775 -49.087 1.00 95.75 179 LEU A N 1
ATOM 1494 C CA . LEU A 1 179 ? 52.810 -4.022 -50.020 1.00 95.75 179 LEU A CA 1
ATOM 1495 C C . LEU A 1 179 ? 54.160 -3.616 -49.410 1.00 95.75 179 LEU A C 1
ATOM 1497 O O . LEU A 1 179 ? 55.169 -3.602 -50.108 1.00 95.75 179 LEU A O 1
ATOM 1501 N N . ARG A 1 180 ? 54.200 -3.263 -48.118 1.00 95.12 180 ARG A N 1
ATOM 1502 C CA . ARG A 1 180 ? 55.453 -2.919 -47.433 1.00 95.12 180 ARG A CA 1
ATOM 1503 C C . ARG A 1 180 ? 56.347 -4.141 -47.233 1.00 95.12 180 ARG A C 1
ATOM 1505 O O . ARG A 1 180 ? 57.554 -4.008 -47.391 1.00 95.12 180 ARG A O 1
ATOM 1512 N N . VAL A 1 181 ? 55.771 -5.291 -46.886 1.00 95.94 181 VAL A N 1
ATOM 1513 C CA . VAL A 1 181 ? 56.505 -6.558 -46.753 1.00 95.94 181 VAL A CA 1
ATOM 1514 C C . VAL A 1 181 ? 57.047 -6.998 -48.110 1.00 95.94 181 VAL A C 1
ATOM 1516 O O . VAL A 1 181 ? 58.236 -7.264 -48.199 1.00 95.94 181 VAL A O 1
ATOM 1519 N N . ASP A 1 182 ? 56.232 -6.965 -49.165 1.00 94.44 182 ASP A N 1
ATOM 1520 C CA . ASP A 1 182 ? 56.645 -7.340 -50.524 1.00 94.44 182 ASP A CA 1
ATOM 1521 C C . ASP A 1 182 ? 57.773 -6.424 -51.035 1.00 94.44 182 ASP A C 1
ATOM 1523 O O . ASP A 1 182 ? 58.773 -6.893 -51.571 1.00 94.44 182 ASP A O 1
ATOM 1527 N N . ARG A 1 183 ? 57.671 -5.105 -50.799 1.00 92.94 183 ARG A N 1
ATOM 1528 C CA . ARG A 1 183 ? 58.746 -4.146 -51.119 1.00 92.94 183 ARG A CA 1
ATOM 1529 C C . ARG A 1 183 ? 60.010 -4.378 -50.294 1.00 92.94 183 ARG A C 1
ATOM 1531 O O . ARG A 1 183 ? 61.105 -4.213 -50.818 1.00 92.94 183 ARG A O 1
ATOM 1538 N N . ALA A 1 184 ? 59.873 -4.713 -49.012 1.00 93.12 184 ALA A N 1
ATOM 1539 C CA . ALA A 1 184 ? 61.015 -5.020 -48.158 1.00 93.12 184 ALA A CA 1
ATOM 1540 C C . ALA A 1 184 ? 61.700 -6.324 -48.590 1.00 93.12 184 ALA A C 1
ATOM 1542 O O . ALA A 1 184 ? 62.923 -6.362 -48.616 1.00 93.12 184 ALA A O 1
ATOM 1543 N N . ALA A 1 185 ? 60.931 -7.346 -48.974 1.00 92.50 185 ALA A N 1
ATOM 1544 C CA . ALA A 1 185 ? 61.442 -8.594 -49.531 1.00 92.50 185 ALA A CA 1
ATOM 1545 C C . ALA A 1 185 ? 62.183 -8.341 -50.850 1.00 92.50 185 ALA A C 1
ATOM 1547 O O . ALA A 1 185 ? 63.355 -8.674 -50.949 1.00 92.50 185 ALA A O 1
ATOM 1548 N N . ALA A 1 186 ? 61.574 -7.630 -51.804 1.00 90.94 186 ALA A N 1
ATOM 1549 C CA . ALA A 1 186 ? 62.234 -7.266 -53.061 1.00 90.94 186 ALA A CA 1
ATOM 1550 C C . ALA A 1 186 ? 63.527 -6.451 -52.848 1.00 90.94 186 ALA A C 1
ATOM 1552 O O . ALA A 1 186 ? 64.511 -6.645 -53.553 1.00 90.94 186 ALA A O 1
ATOM 1553 N N . ALA A 1 187 ? 63.558 -5.560 -51.850 1.00 89.62 187 ALA A N 1
ATOM 1554 C CA . ALA A 1 187 ? 64.760 -4.805 -51.494 1.00 89.62 187 ALA A CA 1
ATOM 1555 C C . ALA A 1 187 ? 65.833 -5.644 -50.773 1.00 89.62 187 ALA A C 1
ATOM 1557 O O . ALA A 1 187 ? 66.991 -5.229 -50.734 1.00 89.62 187 ALA A O 1
ATOM 1558 N N . LEU A 1 188 ? 65.466 -6.768 -50.150 1.00 86.56 188 LEU A N 1
ATOM 1559 C CA . LEU A 1 188 ? 66.416 -7.733 -49.593 1.00 86.56 188 LEU A CA 1
ATOM 1560 C C . LEU A 1 188 ? 66.994 -8.617 -50.698 1.00 86.56 188 LEU A C 1
ATOM 1562 O O . LEU A 1 188 ? 68.212 -8.752 -50.731 1.00 86.56 188 LEU A O 1
ATOM 1566 N N . GLU A 1 189 ? 66.162 -9.103 -51.624 1.00 81.75 189 GLU A N 1
ATOM 1567 C CA . GLU A 1 189 ? 66.606 -9.864 -52.804 1.00 81.75 189 GLU A CA 1
ATOM 1568 C C . GLU A 1 189 ? 67.585 -9.043 -53.661 1.00 81.75 189 GLU A C 1
ATOM 1570 O O . GLU A 1 189 ? 68.703 -9.473 -53.932 1.00 81.75 189 GLU A O 1
ATOM 1575 N N . ALA A 1 190 ? 67.258 -7.775 -53.939 1.00 84.25 190 ALA A N 1
ATOM 1576 C CA . ALA A 1 190 ? 68.164 -6.874 -54.656 1.00 84.25 190 ALA A CA 1
ATOM 1577 C C . ALA A 1 190 ? 69.517 -6.661 -53.939 1.00 84.25 190 ALA A C 1
ATOM 1579 O O . ALA A 1 190 ? 70.529 -6.394 -54.579 1.00 84.25 190 ALA A O 1
ATOM 1580 N N . LYS A 1 191 ? 69.563 -6.782 -52.604 1.00 81.06 191 LYS A N 1
ATOM 1581 C CA . LYS A 1 191 ? 70.805 -6.678 -51.816 1.00 81.06 191 LYS A CA 1
ATOM 1582 C C . LYS A 1 191 ? 71.573 -7.996 -51.714 1.00 81.06 191 LYS A C 1
ATOM 1584 O O . LYS A 1 191 ? 72.764 -7.956 -51.402 1.00 81.06 191 LYS A O 1
ATOM 1589 N N . SER A 1 192 ? 70.924 -9.148 -51.892 1.00 71.69 192 SER A N 1
ATOM 1590 C CA . SER A 1 192 ? 71.617 -10.435 -52.018 1.00 71.69 192 SER A CA 1
ATOM 1591 C C . SER A 1 192 ? 72.255 -10.592 -53.392 1.00 71.69 192 SER A C 1
ATOM 1593 O O . SER A 1 192 ? 73.382 -11.079 -53.453 1.00 71.69 192 SER A O 1
ATOM 1595 N N . ASP A 1 193 ? 71.618 -10.083 -54.448 1.00 60.75 193 ASP A N 1
ATOM 1596 C CA . ASP A 1 193 ? 72.164 -10.113 -55.811 1.00 60.75 193 ASP A CA 1
ATOM 1597 C C . ASP A 1 193 ? 73.411 -9.216 -55.969 1.00 60.75 193 ASP A C 1
ATOM 1599 O O . ASP A 1 193 ? 74.329 -9.541 -56.718 1.00 60.75 193 ASP A O 1
ATOM 1603 N N . GLU A 1 194 ? 73.526 -8.133 -55.188 1.00 58.03 194 GLU A N 1
ATOM 1604 C CA . GLU A 1 194 ? 74.728 -7.278 -55.159 1.00 58.03 194 GLU A CA 1
ATOM 1605 C C . GLU A 1 194 ? 75.916 -7.862 -54.358 1.00 58.03 194 GLU A C 1
ATOM 1607 O O . GLU A 1 194 ? 77.022 -7.321 -54.414 1.00 58.03 194 GLU A O 1
ATOM 1612 N N . LYS A 1 195 ? 75.767 -8.981 -53.628 1.00 45.38 195 LYS A N 1
ATOM 1613 C CA . LYS A 1 195 ? 76.870 -9.611 -52.859 1.00 45.38 195 LYS A CA 1
ATOM 1614 C C . LYS A 1 195 ? 77.719 -10.601 -53.672 1.00 45.38 195 LYS A C 1
ATOM 1616 O O . LYS A 1 195 ? 78.305 -11.526 -53.111 1.00 45.38 195 LYS A O 1
ATOM 1621 N N . GLY A 1 196 ? 77.824 -10.366 -54.978 1.00 39.19 196 GLY A N 1
ATOM 1622 C CA . GLY A 1 196 ? 78.592 -11.165 -55.929 1.00 39.19 196 GLY A CA 1
ATOM 1623 C C . GLY A 1 196 ? 79.814 -10.487 -56.559 1.00 39.19 196 GLY A C 1
ATOM 1624 O O . GLY A 1 196 ? 80.285 -11.021 -57.546 1.00 39.19 196 GLY A O 1
ATOM 1625 N N . VAL A 1 197 ? 80.344 -9.354 -56.066 1.00 31.30 197 VAL A N 1
ATOM 1626 C CA . VAL A 1 197 ? 81.651 -8.784 -56.499 1.00 31.30 197 VAL A CA 1
ATOM 1627 C C . VAL A 1 197 ? 82.295 -7.992 -55.339 1.00 31.30 197 VAL A C 1
ATOM 1629 O O . VAL A 1 197 ? 81.599 -7.216 -54.680 1.00 31.30 197 VAL A O 1
ATOM 1632 N N . PRO A 1 198 ? 83.603 -8.158 -55.039 1.00 35.75 198 PRO A N 1
ATOM 1633 C CA . PRO A 1 198 ? 84.249 -7.514 -53.899 1.00 35.75 198 PRO A CA 1
ATOM 1634 C C . PRO A 1 198 ? 84.732 -6.093 -54.226 1.00 35.75 198 PRO A C 1
ATOM 1636 O O . PRO A 1 198 ? 85.312 -5.842 -55.277 1.00 35.75 198 PRO A O 1
ATOM 1639 N N . GLY A 1 199 ? 84.617 -5.191 -53.245 1.00 31.72 199 GLY A N 1
ATOM 1640 C CA . GLY A 1 199 ? 85.549 -4.066 -53.100 1.00 31.72 199 GLY A CA 1
ATOM 1641 C C . GLY A 1 199 ? 84.973 -2.653 -53.234 1.00 31.72 199 GLY A C 1
ATOM 1642 O O . GLY A 1 199 ? 85.073 -2.040 -54.286 1.00 31.72 199 GLY A O 1
ATOM 1643 N N . LYS A 1 200 ? 84.511 -2.091 -52.107 1.00 28.44 200 LYS A N 1
ATOM 1644 C CA . LYS A 1 200 ? 85.074 -0.906 -51.404 1.00 28.44 200 LYS A CA 1
ATOM 1645 C C . LYS A 1 200 ? 83.986 -0.206 -50.572 1.00 28.44 200 LYS A C 1
ATOM 1647 O O . LYS A 1 200 ? 83.012 0.324 -51.090 1.00 28.44 200 LYS A O 1
ATOM 1652 N N . LYS A 1 201 ? 84.182 -0.199 -49.247 1.00 30.09 201 LYS A N 1
ATOM 1653 C CA . LYS A 1 201 ? 83.511 0.715 -48.300 1.00 30.09 201 LYS A CA 1
ATOM 1654 C C . LYS A 1 201 ? 84.209 2.110 -48.330 1.00 30.09 201 LYS A C 1
ATOM 1656 O O . LYS A 1 201 ? 85.162 2.278 -49.085 1.00 30.09 201 LYS A O 1
ATOM 1661 N N . PRO A 1 202 ? 83.851 3.082 -47.466 1.00 39.34 202 PRO A N 1
ATOM 1662 C CA . PRO A 1 202 ? 82.852 4.123 -47.719 1.00 39.34 202 PRO A CA 1
ATOM 1663 C C . PRO A 1 202 ? 83.445 5.542 -47.525 1.00 39.34 202 PRO A C 1
ATOM 1665 O O . PRO A 1 202 ? 84.460 5.703 -46.853 1.00 39.34 202 PRO A O 1
ATOM 1668 N N . VAL A 1 203 ? 82.787 6.606 -48.000 1.00 29.36 203 VAL A N 1
ATOM 1669 C CA . VAL A 1 203 ? 83.155 7.981 -47.592 1.00 29.36 203 VAL A CA 1
ATOM 1670 C C . VAL A 1 203 ? 81.966 8.712 -46.972 1.00 29.36 203 VAL A C 1
ATOM 1672 O O . VAL A 1 203 ? 81.075 9.229 -47.631 1.00 29.36 203 VAL A O 1
ATOM 1675 N N . VAL A 1 204 ? 81.974 8.642 -45.641 1.00 29.64 204 VAL A N 1
ATOM 1676 C CA . VAL A 1 204 ? 81.700 9.682 -44.637 1.00 29.64 204 VAL A CA 1
ATOM 1677 C C . VAL A 1 204 ? 81.152 11.029 -45.140 1.00 29.64 204 VAL A C 1
ATOM 1679 O O . VAL A 1 204 ? 81.847 11.791 -45.799 1.00 29.64 204 VAL A O 1
ATOM 1682 N N . GLY A 1 205 ? 79.974 11.390 -44.619 1.00 28.98 205 GLY A N 1
ATOM 1683 C CA . GLY A 1 205 ? 79.446 12.756 -44.567 1.00 28.98 205 GLY A CA 1
ATOM 1684 C C . GLY A 1 205 ? 78.548 12.963 -43.340 1.00 28.98 205 GLY A C 1
ATOM 1685 O O . GLY A 1 205 ? 77.330 12.863 -43.419 1.00 28.98 205 GLY A O 1
ATOM 1686 N N . LYS A 1 206 ? 79.175 13.208 -42.179 1.00 27.42 206 LYS A N 1
ATOM 1687 C CA . LYS A 1 206 ? 78.603 13.861 -40.971 1.00 27.42 206 LYS A CA 1
ATOM 1688 C C . LYS A 1 206 ? 77.903 15.180 -41.387 1.00 27.42 206 LYS A C 1
ATOM 1690 O O . LYS A 1 206 ? 78.354 15.789 -42.341 1.00 27.42 206 LYS A O 1
ATOM 1695 N N . LYS A 1 207 ? 76.902 15.779 -40.728 1.00 24.22 207 LYS A N 1
ATOM 1696 C CA . LYS A 1 207 ? 76.466 15.841 -39.317 1.00 24.22 207 LYS A CA 1
ATOM 1697 C C . LYS A 1 207 ? 75.159 16.664 -39.293 1.00 24.22 207 LYS A C 1
ATOM 1699 O O . LYS A 1 207 ? 75.011 17.568 -40.104 1.00 24.22 207 LYS A O 1
ATOM 1704 N N . GLY A 1 208 ? 74.285 16.438 -38.310 1.00 26.62 208 GLY A N 1
ATOM 1705 C CA . GLY A 1 208 ? 73.105 17.291 -38.103 1.00 26.62 208 GLY A CA 1
ATOM 1706 C C . GLY A 1 208 ? 72.069 16.752 -37.120 1.00 26.62 208 GLY A C 1
ATOM 1707 O O . GLY A 1 208 ? 70.915 16.572 -37.483 1.00 26.62 208 GLY A O 1
ATOM 1708 N N . LYS A 1 209 ? 72.490 16.454 -35.885 1.00 24.08 209 LYS A N 1
ATOM 1709 C CA . LYS A 1 209 ? 71.623 16.049 -34.765 1.00 24.08 209 LYS A CA 1
ATOM 1710 C C . LYS A 1 209 ? 70.604 17.146 -34.418 1.00 24.08 209 LYS A C 1
ATOM 1712 O O . LYS A 1 209 ? 70.990 18.291 -34.209 1.00 24.08 209 LYS A O 1
ATOM 1717 N N . THR A 1 210 ? 69.370 16.748 -34.121 1.00 23.00 210 THR A N 1
ATOM 1718 C CA . THR A 1 210 ? 68.628 17.321 -32.984 1.00 23.00 210 THR A CA 1
ATOM 1719 C C . THR A 1 210 ? 67.970 16.183 -32.210 1.00 23.00 210 THR A C 1
ATOM 1721 O O . THR A 1 210 ? 66.971 15.600 -32.619 1.00 23.00 210 THR A O 1
ATOM 1724 N N . GLU A 1 211 ? 68.603 15.822 -31.096 1.00 26.77 211 GLU A N 1
ATOM 1725 C CA . GLU A 1 211 ? 68.077 14.901 -30.096 1.00 26.77 211 GLU A CA 1
ATOM 1726 C C . GLU A 1 211 ? 67.023 15.624 -29.245 1.00 26.77 211 GLU A C 1
ATOM 1728 O O . GLU A 1 211 ? 67.317 16.640 -28.619 1.00 26.77 211 GLU A O 1
ATOM 1733 N N . LYS A 1 212 ? 65.820 15.052 -29.131 1.00 27.88 212 LYS A N 1
ATOM 1734 C CA . LYS A 1 212 ? 65.020 15.141 -27.903 1.00 27.88 212 LYS A CA 1
ATOM 1735 C C . LYS A 1 212 ? 64.627 13.728 -27.471 1.00 27.88 212 LYS A C 1
ATOM 1737 O O . LYS A 1 212 ? 63.918 13.018 -28.175 1.00 27.88 212 LYS A O 1
ATOM 1742 N N . LYS A 1 213 ? 65.163 13.344 -26.309 1.00 25.25 213 LYS A N 1
ATOM 1743 C CA . LYS A 1 213 ? 64.924 12.111 -25.542 1.00 25.25 213 LYS A CA 1
ATOM 1744 C C . LYS A 1 213 ? 63.426 11.789 -25.379 1.00 25.25 213 LYS A C 1
ATOM 1746 O O . LYS A 1 213 ? 62.676 12.686 -24.995 1.00 25.25 213 LYS A O 1
ATOM 1751 N N . PRO A 1 214 ? 63.015 10.513 -25.472 1.00 28.34 214 PRO A N 1
ATOM 1752 C CA . PRO A 1 214 ? 61.891 9.975 -24.716 1.00 28.34 214 PRO A CA 1
ATOM 1753 C C . PRO A 1 214 ? 62.387 9.379 -23.389 1.00 28.34 214 PRO A C 1
ATOM 1755 O O . PRO A 1 214 ? 63.331 8.592 -23.360 1.00 28.34 214 PRO A O 1
ATOM 1758 N N . ALA A 1 215 ? 61.738 9.756 -22.288 1.00 28.64 215 ALA A N 1
ATOM 1759 C CA . ALA A 1 215 ? 61.875 9.074 -21.009 1.00 28.64 215 ALA A CA 1
ATOM 1760 C C . ALA A 1 215 ? 61.027 7.794 -21.030 1.00 28.64 215 ALA A C 1
ATOM 1762 O O . ALA A 1 215 ? 59.807 7.840 -21.187 1.00 28.64 215 ALA A O 1
ATOM 1763 N N . GLU A 1 216 ? 61.696 6.660 -20.877 1.00 29.25 216 GLU A N 1
ATOM 1764 C CA . GLU A 1 216 ? 61.113 5.335 -20.730 1.00 29.25 216 GLU A CA 1
ATOM 1765 C C . GLU A 1 216 ? 60.710 5.108 -19.260 1.00 29.25 216 GLU A C 1
ATOM 1767 O O . GLU A 1 216 ? 61.525 5.249 -18.347 1.00 29.25 216 GLU A O 1
ATOM 1772 N N . LYS A 1 217 ? 59.446 4.743 -19.014 1.00 31.05 217 LYS A N 1
ATOM 1773 C CA . LYS A 1 217 ? 59.029 4.011 -17.809 1.00 31.05 217 LYS A CA 1
ATOM 1774 C C . LYS A 1 217 ? 58.418 2.683 -18.261 1.00 31.05 217 LYS A C 1
ATOM 1776 O O . LYS A 1 217 ? 57.425 2.666 -18.983 1.00 31.05 217 LYS A O 1
ATOM 1781 N N . LYS A 1 218 ? 59.070 1.599 -17.832 1.00 28.73 218 LYS A N 1
ATOM 1782 C CA . LYS A 1 218 ? 58.734 0.177 -18.019 1.00 28.73 218 LYS A CA 1
ATOM 1783 C C . LYS A 1 218 ? 57.268 -0.157 -17.684 1.00 28.73 218 LYS A C 1
ATOM 1785 O O . LYS A 1 218 ? 56.768 0.343 -16.676 1.00 28.73 218 LYS A O 1
ATOM 1790 N N . PRO A 1 219 ? 56.637 -1.111 -18.392 1.00 28.20 219 PRO A N 1
ATOM 1791 C CA . PRO A 1 219 ? 55.634 -1.999 -17.823 1.00 28.20 219 PRO A CA 1
ATOM 1792 C C . PRO A 1 219 ? 56.287 -3.316 -17.374 1.00 28.20 219 PRO A C 1
ATOM 1794 O O . PRO A 1 219 ? 56.982 -3.980 -18.140 1.00 28.20 219 PRO A O 1
ATOM 1797 N N . THR A 1 220 ? 56.061 -3.690 -16.118 1.00 28.09 220 THR A N 1
ATOM 1798 C CA . THR A 1 220 ? 56.268 -5.047 -15.610 1.00 28.09 220 THR A CA 1
ATOM 1799 C C . THR A 1 220 ? 55.192 -5.974 -16.171 1.00 28.09 220 THR A C 1
ATOM 1801 O O . THR A 1 220 ? 53.996 -5.694 -16.088 1.00 28.09 220 THR A O 1
ATOM 1804 N N . THR A 1 221 ? 55.644 -7.076 -16.755 1.00 27.70 221 THR A N 1
ATOM 1805 C CA . THR A 1 221 ? 54.848 -8.224 -17.187 1.00 27.70 221 THR A CA 1
ATOM 1806 C C . THR A 1 221 ? 54.584 -9.113 -15.971 1.00 27.70 221 THR A C 1
ATOM 1808 O O . THR A 1 221 ? 55.536 -9.586 -15.359 1.00 27.70 221 THR A O 1
ATOM 1811 N N . GLU A 1 222 ? 53.320 -9.367 -15.631 1.00 33.34 222 GLU A N 1
ATOM 1812 C CA . GLU A 1 222 ? 52.929 -10.526 -14.818 1.00 33.34 222 GLU A CA 1
ATOM 1813 C C . GLU A 1 222 ? 52.050 -11.443 -15.670 1.00 33.34 222 GLU A C 1
ATOM 1815 O O . GLU A 1 222 ? 50.969 -11.072 -16.133 1.00 33.34 222 GLU A O 1
ATOM 1820 N N . GLU A 1 223 ? 52.565 -12.648 -15.900 1.00 35.03 223 GLU A N 1
ATOM 1821 C CA . GLU A 1 223 ? 51.867 -13.784 -16.481 1.00 35.03 223 GLU A CA 1
ATOM 1822 C C . GLU A 1 223 ? 50.738 -14.266 -15.560 1.00 35.03 223 GLU A C 1
ATOM 1824 O O . GLU A 1 223 ? 50.958 -14.528 -14.377 1.00 35.03 223 GLU A O 1
ATOM 1829 N N . LYS A 1 224 ? 49.555 -14.537 -16.126 1.00 35.22 224 LYS A N 1
ATOM 1830 C CA . LYS A 1 224 ? 48.691 -15.624 -15.644 1.00 35.22 224 LYS A CA 1
ATOM 1831 C C . LYS A 1 224 ? 48.161 -16.443 -16.822 1.00 35.22 224 LYS A C 1
ATOM 1833 O O . LYS A 1 224 ? 47.569 -15.911 -17.757 1.00 35.22 224 LYS A O 1
ATOM 1838 N N . LYS A 1 225 ? 48.438 -17.746 -16.723 1.00 34.69 225 LYS A N 1
ATOM 1839 C CA . LYS A 1 225 ? 48.139 -18.865 -17.630 1.00 34.69 225 LYS A CA 1
ATOM 1840 C C . LYS A 1 225 ? 46.654 -18.981 -18.027 1.00 34.69 225 LYS A C 1
ATOM 1842 O O . LYS A 1 225 ? 45.794 -18.636 -17.215 1.00 34.69 225 LYS A O 1
ATOM 1847 N N . PRO A 1 226 ? 46.337 -19.584 -19.189 1.00 39.19 226 PRO A N 1
ATOM 1848 C CA . PRO A 1 226 ? 45.024 -20.165 -19.444 1.00 39.19 226 PRO A CA 1
ATOM 1849 C C . PRO A 1 226 ? 44.908 -21.545 -18.769 1.00 39.19 226 PRO A C 1
ATOM 1851 O O . PRO A 1 226 ? 45.835 -22.353 -18.818 1.00 39.19 226 PRO A O 1
ATOM 1854 N N . VAL A 1 227 ? 43.770 -21.795 -18.123 1.00 47.62 227 VAL A N 1
ATOM 1855 C CA . VAL A 1 227 ? 43.354 -23.114 -17.625 1.00 47.62 227 VAL A CA 1
ATOM 1856 C C . VAL A 1 227 ? 42.474 -23.755 -18.700 1.00 47.62 227 VAL A C 1
ATOM 1858 O O . VAL A 1 227 ? 41.650 -23.059 -19.299 1.00 47.62 227 VAL A O 1
ATOM 1861 N N . ALA A 1 228 ? 42.736 -25.036 -18.961 1.00 43.50 228 ALA A N 1
ATOM 1862 C CA . ALA A 1 228 ? 41.956 -25.934 -19.808 1.00 43.50 228 ALA A CA 1
ATOM 1863 C C . ALA A 1 228 ? 40.569 -26.232 -19.219 1.00 43.50 228 ALA A C 1
ATOM 1865 O O . ALA A 1 228 ? 40.446 -26.212 -17.973 1.00 43.50 228 ALA A O 1
#

Foldseek 3Di:
DDDDDDDDDDDDDPPDDDPPVVVVVVVVVVVVCVVVVVVPPDPVVVVVVQVVVDPPDDDDQLLGDDPCVCQPVNHHDDDDDDDPVSVVVNCQQANDQVDGHPVDPPHHDDDDPDPDPPVVCVCPDPVNVVPDDDDDPDDDDDDDDDDCVPPVVVVCVVPVVVVVVVVVVVVVVVVVVVVVVVVVVVVVVVVVVVPPDDDDDDDDDDDDDDDDDDDDDDDDDDDDDDDD

Solvent-accessible surface area (backbone atoms only — not comparable to full-atom values): 15482 Å² total; per-residue (Å²): 140,84,85,86,79,89,84,84,84,82,86,84,86,87,84,84,90,64,75,64,64,56,52,56,50,48,51,50,49,50,50,51,46,58,64,56,55,76,73,55,91,47,75,71,62,55,55,59,47,46,64,70,58,54,94,87,60,82,90,80,49,80,97,62,72,53,64,67,77,52,22,60,96,75,45,81,83,59,94,77,87,78,53,75,73,52,55,61,50,47,48,45,48,46,33,47,93,90,40,68,20,77,76,32,84,98,43,67,63,84,79,73,94,58,93,74,81,59,57,73,58,57,67,67,30,68,76,53,51,71,74,52,75,85,83,83,83,77,80,84,71,90,76,82,86,72,61,37,91,83,33,61,72,53,31,41,74,77,36,61,65,58,55,58,51,52,50,53,52,51,54,51,51,54,54,53,50,50,56,50,50,53,52,50,49,55,56,47,54,59,56,58,68,61,73,76,71,90,88,81,88,86,84,88,80,87,85,84,88,84,87,79,87,82,88,84,78,86,82,87,85,80,90,78,82,87,81,131

Nearest PDB structures (foldseek):
  8fks-assembly1_SA  TM=7.733E-01  e=4.829E-19  Homo sapiens
  8q87-assembly1_BC  TM=7.737E-01  e=3.013E-17  Gallus gallus
  3j7o-assembly1_C  TM=7.572E-01  e=1.072E-17  Sus scrofa
  7cpv-assembly1_LC  TM=8.181E-01  e=4.130E-16  Mus musculus
  7oyc-assembly1_C1  TM=8.338E-01  e=4.472E-14  Xenopus laevis

Sequence (228 aa):
MPSALPLLPRPYQHWSCLKVTVLRKFLNFLWWLKIKLKATRKPRRLFCFLRNLRPGITLLNVSKLNILKLAPGG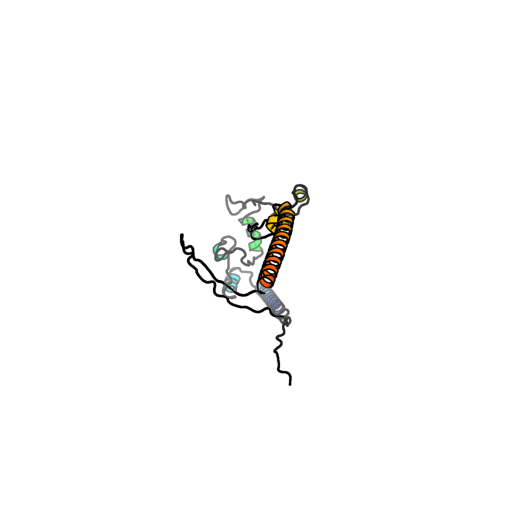HVGRFCIWTESAFRKLDELYGTWRRAASLKSNYNLPMHKMLNTDLSRILKSPEIQRALRAPRKKIHRRVLKKNPLKNLRIMLKLNPYAKTMRRNTILRHAKNHKLRVDRAAAALEAKSDEKGVPGKKPVVGKKGKTEKKPAEKKPTTEEKKPVA